Protein AF-A0A916YE86-F1 (afdb_monomer)

Solvent-accessible surface area (backbone atoms only — not comparable to full-atom values): 16658 Å² total; per-residue (Å²): 106,77,46,100,89,31,98,59,69,51,80,91,40,50,72,62,16,50,53,53,52,47,54,56,51,46,51,55,51,52,50,51,51,52,49,52,51,51,52,50,48,42,66,74,77,29,64,80,81,56,45,54,58,53,48,53,45,53,53,48,20,52,54,51,10,53,51,42,34,54,52,41,43,74,71,72,46,85,72,63,62,55,26,53,53,39,40,48,54,32,55,50,53,51,53,53,50,52,58,75,76,44,82,74,60,63,69,55,52,52,38,51,47,52,42,53,55,47,54,57,50,44,54,55,44,52,53,51,15,60,78,57,74,45,37,43,66,47,47,36,47,44,52,55,53,50,43,49,42,45,32,44,49,35,47,38,62,59,50,71,81,43,80,68,68,65,68,42,75,72,58,59,67,71,58,54,49,51,54,53,51,41,51,52,33,47,51,50,24,50,53,36,44,39,56,25,44,43,36,35,75,78,56,86,46,85,84,61,82,69,87,76,65,62,36,71,61,34,49,55,61,24,44,52,38,45,54,53,35,52,54,47,40,50,50,51,32,51,52,20,57,80,65,71,34,79,32,36,67,37,33,47,53,26,41,54,42,44,51,52,32,51,54,44,49,54,48,22,66,74,62,78,55,44,68,67,47,50,52,51,36,53,51,35,50,45,51,32,47,24,31,46,43,48,26,59,57,42,40,44,43,64,50,87,90,60,81,58,74,82,122

Mean predicted aligned error: 9.92 Å

pLDDT: mean 84.15, std 12.99, range [50.22, 98.81]

InterPro domains:
  IPR050450 COX15/CtaA Heme A synthase, prokaryotes [PTHR35457] (83-302)

Secondary structure (DSSP, 8-state):
---TT-SS--GGGHHHHHHHHHHHHHHHHHHHHHHHHHHHHHHHH--HHHHHHHHHHHHHHHHHHHHHHHHHHHTT--SSHHHHHHHHHHHHHHHHHHHHHS---HHHHHHHHHHHHHHHHHHHHHHHHHHTTS-HHHHHHHHHHHHHHHHHHHHHHHHHTSPPS-EEE-S-HHHHHHHHHHHHHHHHHHHHHHHHHHTSS-SS-TT-PPPSS-HHHHHHHHHHHHHHHHHHHHHHHHHHHHTT-TTHHHHHHHHHHHHHHHHHHHHHHHTT--HHHHHHHHHHHHHHHHHHHHHHHTTEEEPTTS-PPP-

Organism: NCBI:txid1804630

Foldseek 3Di:
DCDPVHLAQDVVCPPVRVVVNVVVVVVVVVVVVVVVVVVVCCVVVHDPVLVVLLVCLQVVLQVQLVVQQVVCVVVVDDDSVSSVVSNVVSVVVSLVVVVVPDPDPPLLNVLVVCLVVLVVVLVVLVVVCVVVVNQLVSLLVSLLSVLVNLLSVLVNVLVVPAFDDDKDFQDDPVLLVLLVVLVVLLSVLSNLVSVLLSQACPSPDNPDHDDDDDSLVSLVVSCVSLVVSLVSLVVSLVVCVVVVAQLNVLSVVLNVLSVVLVVLSVVCSVVRNDVVSSVVNSVSSSVNSSSSSSSSVSRIHHDPPDDGDDD

Structure (mmCIF, N/CA/C/O backbone):
data_AF-A0A916YE86-F1
#
_entry.id   AF-A0A916YE86-F1
#
loop_
_atom_site.group_PDB
_atom_site.id
_atom_site.type_symbol
_atom_site.label_atom_id
_atom_site.label_alt_id
_atom_site.label_comp_id
_atom_site.label_asym_id
_atom_site.label_entity_id
_atom_site.label_seq_id
_atom_site.pdbx_PDB_ins_code
_atom_site.Cartn_x
_atom_site.Cartn_y
_atom_site.Cartn_z
_atom_site.occupancy
_atom_site.B_iso_or_equiv
_atom_site.auth_seq_id
_atom_site.auth_comp_id
_atom_site.auth_asym_id
_atom_site.auth_atom_id
_atom_site.pdbx_PDB_model_num
ATOM 1 N N . MET A 1 1 ? 3.935 -3.060 -30.966 1.00 51.25 1 MET A N 1
ATOM 2 C CA . MET A 1 1 ? 3.402 -1.987 -31.816 1.00 51.25 1 MET A CA 1
ATOM 3 C C . MET A 1 1 ? 2.035 -2.404 -32.326 1.00 51.25 1 MET A C 1
ATOM 5 O O . MET A 1 1 ? 1.954 -3.270 -33.186 1.00 51.25 1 MET A O 1
ATOM 9 N N . CYS A 1 2 ? 0.960 -1.809 -31.806 1.00 51.38 2 CYS A N 1
ATOM 10 C CA . CYS A 1 2 ? -0.287 -1.770 -32.573 1.00 51.38 2 CYS A CA 1
ATOM 11 C C . CYS A 1 2 ? 0.022 -0.957 -33.836 1.00 51.38 2 CYS A C 1
ATOM 13 O O . CYS A 1 2 ? 0.134 0.268 -33.763 1.00 51.38 2 CYS A O 1
ATOM 15 N N . THR A 1 3 ? 0.296 -1.628 -34.949 1.00 57.44 3 THR A N 1
ATOM 16 C CA . THR A 1 3 ? 0.377 -0.955 -36.242 1.00 57.44 3 THR A CA 1
ATOM 17 C C . THR A 1 3 ? -1.046 -0.584 -36.663 1.00 57.44 3 THR A C 1
ATOM 19 O O . THR A 1 3 ? -2.004 -1.190 -36.173 1.00 57.44 3 THR A O 1
ATOM 22 N N . PRO A 1 4 ? -1.225 0.386 -37.571 1.00 58.69 4 PRO A N 1
ATOM 23 C CA . PRO A 1 4 ? -2.524 0.622 -38.201 1.00 58.69 4 PRO A CA 1
ATOM 24 C C . PRO A 1 4 ? -3.157 -0.666 -38.761 1.00 58.69 4 PRO A C 1
ATOM 26 O O . PRO A 1 4 ? -4.377 -0.768 -38.834 1.00 58.69 4 PRO A O 1
ATOM 29 N N . ASP A 1 5 ? -2.322 -1.660 -39.078 1.00 64.44 5 ASP A N 1
ATOM 30 C CA . ASP A 1 5 ? -2.698 -2.929 -39.698 1.00 64.44 5 ASP A CA 1
ATOM 31 C C . ASP A 1 5 ? -3.049 -4.049 -38.703 1.00 64.44 5 ASP A C 1
ATOM 33 O O . ASP A 1 5 ? -3.613 -5.064 -39.111 1.00 64.44 5 ASP A O 1
ATOM 37 N N . SER A 1 6 ? -2.732 -3.912 -37.407 1.00 61.31 6 SER A N 1
ATOM 38 C CA . SER A 1 6 ? -3.045 -4.942 -36.407 1.00 61.31 6 SER A CA 1
ATOM 39 C C . SER A 1 6 ? -3.430 -4.361 -35.049 1.00 61.31 6 SER A C 1
ATOM 41 O O . SER A 1 6 ? -2.627 -3.750 -34.340 1.00 61.31 6 SER A O 1
ATOM 43 N N . LEU A 1 7 ? -4.673 -4.646 -34.650 1.00 67.06 7 LEU A N 1
ATOM 44 C CA . LEU A 1 7 ? -5.239 -4.308 -33.339 1.00 67.06 7 LEU A CA 1
ATOM 45 C C . LEU A 1 7 ? -4.872 -5.321 -32.240 1.00 67.06 7 LEU A C 1
ATOM 47 O O . LEU A 1 7 ? -5.203 -5.103 -31.076 1.00 67.06 7 LEU A O 1
ATOM 51 N N . VAL A 1 8 ? -4.207 -6.422 -32.598 1.00 72.31 8 VAL A N 1
ATOM 52 C CA . VAL A 1 8 ? -3.767 -7.482 -31.679 1.00 72.31 8 VAL A CA 1
ATOM 53 C C . VAL A 1 8 ? -2.249 -7.675 -31.758 1.00 72.31 8 VAL A C 1
ATOM 55 O O . VAL A 1 8 ? -1.652 -7.427 -32.812 1.00 72.31 8 VAL A O 1
ATOM 58 N N . PRO A 1 9 ? -1.594 -8.098 -30.661 1.00 71.19 9 PRO A N 1
ATOM 59 C CA . PRO A 1 9 ? -0.160 -8.348 -30.671 1.00 71.19 9 PRO A CA 1
ATOM 60 C C . PRO A 1 9 ? 0.184 -9.478 -31.648 1.00 71.19 9 PRO A C 1
ATOM 62 O O . PRO A 1 9 ? -0.364 -10.575 -31.568 1.00 71.19 9 PRO A O 1
ATOM 65 N N . THR A 1 10 ? 1.095 -9.200 -32.577 1.00 74.06 10 THR A N 1
ATOM 66 C CA . THR A 1 10 ? 1.666 -10.189 -33.496 1.00 74.06 10 THR A CA 1
ATOM 67 C C . THR A 1 10 ? 2.827 -10.925 -32.827 1.00 74.06 10 THR A C 1
ATOM 69 O O . THR A 1 10 ? 3.459 -10.403 -31.906 1.00 74.06 10 THR A O 1
ATOM 72 N N . ALA A 1 11 ? 3.136 -12.139 -33.296 1.00 75.56 11 ALA A N 1
ATOM 73 C CA . ALA A 1 11 ? 4.229 -12.949 -32.748 1.00 75.56 11 ALA A CA 1
ATOM 74 C C . ALA A 1 11 ? 5.591 -12.222 -32.786 1.00 75.56 11 ALA A C 1
ATOM 76 O O . ALA A 1 11 ? 6.410 -12.400 -31.888 1.00 75.56 11 ALA A O 1
ATOM 77 N N . GLU A 1 12 ? 5.796 -11.348 -33.774 1.00 71.88 12 GLU A N 1
ATOM 78 C CA . GLU A 1 12 ? 7.015 -10.545 -33.952 1.00 71.88 12 GLU A CA 1
ATOM 79 C C . GLU A 1 12 ? 7.241 -9.510 -32.839 1.00 71.88 12 GLU A C 1
ATOM 81 O O . GLU A 1 12 ? 8.370 -9.096 -32.594 1.00 71.88 12 GLU A O 1
ATOM 86 N N . LEU A 1 13 ? 6.183 -9.100 -32.134 1.00 66.06 13 LEU A N 1
ATOM 87 C CA . LEU A 1 13 ? 6.258 -8.127 -31.038 1.00 66.06 13 LEU A CA 1
ATOM 88 C C . LEU A 1 13 ? 6.601 -8.764 -29.688 1.00 66.06 13 LEU A C 1
ATOM 90 O O . LEU A 1 13 ? 6.783 -8.045 -28.698 1.00 66.06 13 LEU A O 1
ATOM 94 N N . GLY A 1 14 ? 6.650 -10.098 -29.640 1.00 75.00 14 GLY A N 1
ATOM 95 C CA . GLY A 1 14 ? 6.988 -10.870 -28.453 1.00 75.00 14 GLY A CA 1
ATOM 96 C C . GLY A 1 14 ? 6.191 -10.464 -27.210 1.00 75.00 14 GLY A C 1
ATOM 97 O O . GLY A 1 14 ? 5.026 -10.061 -27.270 1.00 75.00 14 GLY A O 1
ATOM 98 N N . ILE A 1 15 ? 6.841 -10.555 -26.050 1.00 69.56 15 ILE A N 1
ATOM 99 C CA . ILE A 1 15 ? 6.212 -10.281 -24.752 1.00 69.56 15 ILE A CA 1
ATOM 100 C C . ILE A 1 15 ? 5.829 -8.799 -24.587 1.00 69.56 15 ILE A C 1
ATOM 102 O O . ILE A 1 15 ? 4.835 -8.482 -23.936 1.00 69.56 15 ILE A O 1
ATOM 106 N N . HIS A 1 16 ? 6.561 -7.893 -25.240 1.00 64.44 16 HIS A N 1
ATOM 107 C CA . HIS A 1 16 ? 6.325 -6.450 -25.186 1.00 64.44 16 HIS A CA 1
ATOM 108 C C . HIS A 1 16 ? 4.995 -6.066 -25.842 1.00 64.44 16 HIS A C 1
ATOM 110 O O . HIS A 1 16 ? 4.242 -5.263 -25.288 1.00 64.44 16 HIS A O 1
ATOM 116 N N . GLY A 1 17 ? 4.655 -6.691 -26.975 1.00 68.88 17 GLY A N 1
ATOM 117 C CA . GLY A 1 17 ? 3.357 -6.497 -27.623 1.00 68.88 17 GLY A CA 1
ATOM 118 C C . GLY A 1 17 ? 2.185 -6.902 -26.727 1.00 68.88 17 GLY A C 1
ATOM 119 O O . GLY A 1 17 ? 1.178 -6.196 -26.673 1.00 68.88 17 GLY A O 1
ATOM 120 N N . ILE A 1 18 ? 2.333 -8.002 -25.985 1.00 75.56 18 ILE A N 1
ATOM 121 C CA . ILE A 1 18 ? 1.312 -8.494 -25.051 1.00 75.56 18 ILE A CA 1
ATOM 122 C C . ILE A 1 18 ? 1.153 -7.537 -23.863 1.00 75.56 18 ILE A C 1
ATOM 124 O O . ILE A 1 18 ? 0.022 -7.225 -23.491 1.00 75.56 18 ILE A O 1
ATOM 128 N N . ILE A 1 19 ? 2.255 -7.037 -23.292 1.00 67.19 19 ILE A N 1
ATOM 129 C CA . ILE A 1 19 ? 2.223 -6.080 -22.172 1.00 67.19 19 ILE A CA 1
ATOM 130 C C . ILE A 1 19 ? 1.535 -4.777 -22.593 1.00 67.19 19 ILE A C 1
ATOM 132 O O . ILE A 1 19 ? 0.651 -4.286 -21.890 1.00 67.19 19 ILE A O 1
ATOM 136 N N . GLU A 1 20 ? 1.898 -4.225 -23.752 1.00 68.81 20 GLU A N 1
ATOM 137 C CA . GLU A 1 20 ? 1.309 -2.980 -24.249 1.00 68.81 20 GLU A CA 1
ATOM 138 C C . GLU A 1 20 ? -0.192 -3.141 -24.539 1.00 68.81 20 GLU A C 1
ATOM 140 O O . GLU A 1 20 ? -1.007 -2.322 -24.098 1.00 68.81 20 GLU A O 1
ATOM 145 N N . PHE A 1 21 ? -0.573 -4.220 -25.230 1.00 74.75 21 PHE A N 1
ATOM 146 C CA . PHE A 1 21 ? -1.975 -4.549 -25.487 1.00 74.75 21 PHE A CA 1
ATOM 147 C C . PHE A 1 21 ? -2.755 -4.743 -24.181 1.00 74.75 21 PHE A C 1
ATOM 149 O O . PHE A 1 21 ? -3.859 -4.213 -24.028 1.00 74.75 21 PHE A O 1
ATOM 156 N N . GLY A 1 22 ? -2.157 -5.442 -23.214 1.00 74.62 22 GLY A N 1
ATOM 157 C CA . GLY A 1 22 ? -2.695 -5.622 -21.870 1.00 74.62 22 GLY A CA 1
ATOM 158 C C . GLY A 1 22 ? -2.947 -4.289 -21.170 1.00 74.62 22 GLY A C 1
ATOM 159 O O . GLY A 1 22 ? -4.059 -4.054 -20.707 1.00 74.62 22 GLY A O 1
ATOM 160 N N . ASN A 1 23 ? -1.976 -3.373 -21.165 1.00 72.12 23 ASN A N 1
ATOM 161 C CA . ASN A 1 23 ? -2.109 -2.051 -20.541 1.00 72.12 23 ASN A CA 1
ATOM 162 C C . ASN A 1 23 ? -3.212 -1.198 -21.188 1.00 72.12 23 ASN A C 1
ATOM 164 O O . ASN A 1 23 ? -4.009 -0.567 -20.483 1.00 72.12 23 ASN A O 1
ATOM 168 N N . ARG A 1 24 ? -3.311 -1.203 -22.524 1.00 70.56 24 ARG A N 1
ATOM 169 C CA . ARG A 1 24 ? -4.383 -0.492 -23.242 1.00 70.56 24 ARG A CA 1
ATOM 170 C C . ARG A 1 24 ? -5.756 -1.091 -22.931 1.00 70.56 24 ARG A C 1
ATOM 172 O O . ARG A 1 24 ? -6.686 -0.357 -22.604 1.00 70.56 24 ARG A O 1
ATOM 179 N N . THR A 1 25 ? -5.866 -2.418 -22.950 1.00 77.31 25 THR A N 1
ATOM 180 C CA . THR A 1 25 ? -7.115 -3.135 -22.645 1.00 77.31 25 THR A CA 1
ATOM 181 C C . THR A 1 25 ? -7.542 -2.913 -21.194 1.00 77.31 25 THR A C 1
ATOM 183 O O . THR A 1 25 ? -8.700 -2.593 -20.920 1.00 77.31 25 THR A O 1
ATOM 186 N N . MET A 1 26 ? -6.595 -2.997 -20.257 1.00 72.12 26 MET A N 1
ATOM 187 C CA . MET A 1 26 ? -6.836 -2.777 -18.833 1.00 72.12 26 MET A CA 1
ATOM 188 C C . MET A 1 26 ? -7.250 -1.343 -18.532 1.00 72.12 26 MET A C 1
ATOM 190 O O . MET A 1 26 ? -8.070 -1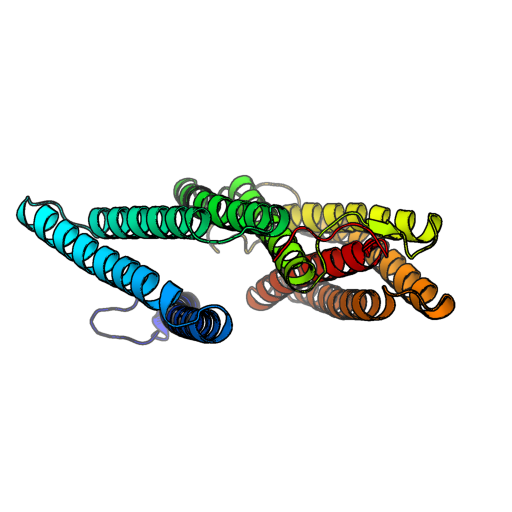.146 -17.644 1.00 72.12 26 MET A O 1
ATOM 194 N N . THR A 1 27 ? -6.779 -0.349 -19.290 1.00 71.56 27 THR A N 1
ATOM 195 C CA . THR A 1 27 ? -7.260 1.034 -19.147 1.00 71.56 27 THR A CA 1
ATOM 196 C C . THR A 1 27 ? -8.772 1.113 -19.400 1.00 71.56 27 THR A C 1
ATOM 198 O O . THR A 1 27 ? -9.496 1.728 -18.617 1.00 71.56 27 THR A O 1
ATOM 201 N N . GLY A 1 28 ? -9.273 0.421 -20.431 1.00 71.12 28 GLY A N 1
ATOM 202 C CA . GLY A 1 28 ? -10.709 0.318 -20.711 1.00 71.12 28 GLY A CA 1
ATOM 203 C C . GLY A 1 28 ? -11.474 -0.431 -19.617 1.00 71.12 28 GLY A C 1
ATOM 204 O O . GLY A 1 28 ? -12.467 0.079 -19.101 1.00 71.12 28 GLY A O 1
ATOM 205 N N . VAL A 1 29 ? -10.988 -1.608 -19.207 1.00 73.25 29 VAL A N 1
ATOM 206 C CA . VAL A 1 29 ? -11.623 -2.426 -18.154 1.00 73.25 29 VAL A CA 1
ATOM 207 C C . VAL A 1 29 ? -11.677 -1.679 -16.819 1.00 73.25 29 VAL A C 1
ATOM 209 O O . VAL A 1 29 ? -12.736 -1.598 -16.198 1.00 73.25 29 VAL A O 1
ATOM 212 N N . VAL A 1 30 ? -10.561 -1.086 -16.387 1.00 71.19 30 VAL A N 1
ATOM 213 C CA . VAL A 1 30 ? -10.481 -0.290 -15.154 1.00 71.19 30 VAL A CA 1
ATOM 214 C C . VAL A 1 30 ? -11.369 0.947 -15.258 1.00 71.19 30 VAL A C 1
ATOM 216 O O . VAL A 1 30 ? -12.047 1.270 -14.287 1.00 71.19 30 VAL A O 1
ATOM 219 N N . GLY A 1 31 ? -11.440 1.593 -16.425 1.00 71.31 31 GLY A N 1
ATOM 220 C CA . GLY A 1 31 ? -12.369 2.696 -16.679 1.00 71.31 31 GLY A CA 1
ATOM 221 C C . GLY A 1 31 ? -13.835 2.292 -16.488 1.00 71.31 31 GLY A C 1
ATOM 222 O O . GLY A 1 31 ? -14.583 3.000 -15.812 1.00 71.31 31 GLY A O 1
ATOM 223 N N . ILE A 1 32 ? -14.236 1.124 -17.003 1.00 74.31 32 ILE A N 1
ATOM 224 C CA . ILE A 1 32 ? -15.591 0.580 -16.816 1.00 74.31 32 ILE A CA 1
ATOM 225 C C . ILE A 1 32 ? -15.850 0.270 -15.339 1.00 74.31 32 ILE A C 1
ATOM 227 O O . ILE A 1 32 ? -16.876 0.682 -14.801 1.00 74.31 32 ILE A O 1
ATOM 231 N N . VAL A 1 33 ? -14.927 -0.415 -14.658 1.00 73.56 33 VAL A N 1
ATOM 232 C CA . VAL A 1 33 ? -15.074 -0.734 -13.228 1.00 73.56 33 VAL A CA 1
ATOM 233 C C . VAL A 1 33 ? -15.164 0.543 -12.391 1.00 73.56 33 VAL A C 1
ATOM 235 O O . VAL A 1 33 ? -16.028 0.639 -11.522 1.00 73.56 33 VAL A O 1
ATOM 238 N N . ALA A 1 34 ? -14.331 1.546 -12.674 1.00 67.94 34 ALA A N 1
ATOM 239 C CA . ALA A 1 34 ? -14.374 2.841 -12.002 1.00 67.94 34 ALA A CA 1
ATOM 240 C C . ALA A 1 34 ? -15.724 3.543 -12.212 1.00 67.94 34 ALA A C 1
ATOM 242 O O . ALA A 1 34 ? -16.292 4.065 -11.252 1.00 67.94 34 ALA A O 1
ATOM 243 N N . LEU A 1 35 ? -16.274 3.500 -13.431 1.00 70.94 35 LEU A N 1
ATOM 244 C CA . LEU A 1 35 ? -17.605 4.030 -13.727 1.00 70.94 35 LEU A CA 1
ATOM 245 C C . LEU A 1 35 ? -18.699 3.275 -12.961 1.00 70.94 35 LEU A C 1
ATOM 247 O O . LEU A 1 35 ? -19.559 3.906 -12.351 1.00 70.94 35 LEU A O 1
ATOM 251 N N . VAL A 1 36 ? -18.658 1.941 -12.938 1.00 74.94 36 VAL A N 1
ATOM 252 C CA . VAL A 1 36 ? -19.622 1.121 -12.185 1.00 74.94 36 VAL A CA 1
ATOM 253 C C . VAL A 1 36 ? -19.558 1.444 -10.694 1.00 74.94 36 VAL A C 1
ATOM 255 O O . VAL A 1 36 ? -20.595 1.683 -10.078 1.00 74.94 36 VAL A O 1
ATOM 258 N N . VAL A 1 37 ? -18.358 1.512 -10.112 1.00 70.62 37 VAL A N 1
ATOM 259 C CA . VAL A 1 37 ? -18.169 1.885 -8.702 1.00 70.62 37 VAL A CA 1
ATOM 260 C C . VAL A 1 37 ? -18.705 3.289 -8.438 1.00 70.62 37 VAL A C 1
ATOM 262 O O . VAL A 1 37 ? -19.421 3.477 -7.458 1.00 70.62 37 VAL A O 1
ATOM 265 N N . LEU A 1 38 ? -18.428 4.259 -9.314 1.00 67.56 38 LEU A N 1
ATOM 266 C CA . LEU A 1 38 ? -18.972 5.612 -9.202 1.00 67.56 38 LEU A CA 1
ATOM 267 C C . LEU A 1 38 ? -20.507 5.596 -9.192 1.00 67.56 38 LEU A C 1
ATOM 269 O O . LEU A 1 38 ? -21.114 6.198 -8.310 1.00 67.56 38 LEU A O 1
ATOM 273 N N . LEU A 1 39 ? -21.137 4.879 -10.125 1.00 70.12 39 LEU A N 1
ATOM 274 C CA . LEU A 1 39 ? -22.596 4.769 -10.204 1.00 70.12 39 LEU A CA 1
ATOM 275 C C . LEU A 1 39 ? -23.190 4.091 -8.962 1.00 70.12 39 LEU A C 1
ATOM 277 O O . LEU A 1 39 ? -24.191 4.570 -8.428 1.00 70.12 39 LEU A O 1
ATOM 281 N N . LEU A 1 40 ? -22.560 3.025 -8.461 1.00 73.56 40 LEU A N 1
ATOM 282 C CA . LEU A 1 40 ? -22.981 2.334 -7.239 1.00 73.56 40 LEU A CA 1
ATOM 283 C C . LEU A 1 40 ? -22.823 3.214 -5.996 1.00 73.56 40 LEU A C 1
ATOM 285 O O . LEU A 1 40 ? -23.711 3.230 -5.148 1.00 73.56 40 LEU A O 1
ATOM 289 N N . VAL A 1 41 ? -21.733 3.977 -5.892 1.00 66.00 41 VAL A N 1
ATOM 290 C CA . VAL A 1 41 ? -21.520 4.936 -4.799 1.00 66.00 41 VAL A CA 1
ATOM 291 C C . VAL A 1 41 ? -22.556 6.050 -4.865 1.00 66.00 41 VAL A C 1
ATOM 293 O O . VAL A 1 41 ? -23.146 6.382 -3.843 1.00 66.00 41 VAL A O 1
ATOM 296 N N . LEU A 1 42 ? -22.829 6.599 -6.049 1.00 65.31 42 LEU A N 1
ATOM 297 C CA . LEU A 1 42 ? -23.863 7.617 -6.226 1.00 65.31 42 LEU A CA 1
ATOM 298 C C . LEU A 1 42 ? -25.254 7.074 -5.870 1.00 65.31 42 LEU A C 1
ATOM 300 O O . LEU A 1 42 ? -26.017 7.774 -5.211 1.00 65.31 42 LEU A O 1
ATOM 304 N N . HIS A 1 43 ? -25.554 5.823 -6.228 1.00 68.12 43 HIS A N 1
ATOM 305 C CA . HIS A 1 43 ? -26.799 5.147 -5.858 1.00 68.12 43 HIS A CA 1
ATOM 306 C C . HIS A 1 43 ? -26.911 4.893 -4.345 1.00 68.12 43 HIS A C 1
ATOM 308 O O . HIS A 1 43 ? -27.968 5.114 -3.758 1.00 68.12 43 HIS A O 1
ATOM 314 N N . ALA A 1 44 ? -25.827 4.445 -3.706 1.00 66.25 44 ALA A N 1
ATOM 315 C CA . ALA A 1 44 ? -25.819 4.054 -2.298 1.00 66.25 44 ALA A CA 1
ATOM 316 C C . ALA A 1 44 ? -25.676 5.240 -1.325 1.00 66.25 44 ALA A C 1
ATOM 318 O O . ALA A 1 44 ? -26.238 5.208 -0.232 1.00 66.25 44 ALA A O 1
ATOM 319 N N . ALA A 1 45 ? -24.910 6.271 -1.693 1.00 61.72 45 ALA A N 1
ATOM 320 C CA . ALA A 1 45 ? -24.554 7.393 -0.819 1.00 61.72 45 ALA A CA 1
ATOM 321 C C . ALA A 1 45 ? -25.359 8.673 -1.096 1.00 61.72 45 ALA A C 1
ATOM 323 O O . ALA A 1 45 ? -25.385 9.573 -0.255 1.00 61.72 45 ALA A O 1
ATOM 324 N N . GLY A 1 46 ? -26.008 8.784 -2.259 1.00 53.97 46 GLY A N 1
ATOM 325 C CA . GLY A 1 46 ? -26.681 10.000 -2.693 1.00 53.97 46 GLY A CA 1
ATOM 326 C C . GLY A 1 46 ? -28.147 9.784 -3.033 1.00 53.97 46 GLY A C 1
ATOM 327 O O . GLY A 1 46 ? -28.486 9.274 -4.095 1.00 53.97 46 GLY A O 1
ATOM 328 N N . GLY A 1 47 ? -29.056 10.298 -2.201 1.00 60.94 47 GLY A N 1
ATOM 329 C CA . GLY A 1 47 ? -30.375 10.666 -2.724 1.00 60.94 47 GLY A CA 1
ATOM 330 C C . GLY A 1 47 ? -30.218 11.628 -3.919 1.00 60.94 47 GLY A C 1
ATOM 331 O O . GLY A 1 47 ? -29.179 12.273 -4.059 1.00 60.94 47 GLY A O 1
ATOM 332 N N . ARG A 1 48 ? -31.255 11.787 -4.760 1.00 58.03 48 ARG A N 1
ATOM 333 C CA . ARG A 1 48 ? -31.252 12.604 -6.008 1.00 58.03 48 ARG A CA 1
ATOM 334 C C . ARG A 1 48 ? -30.543 13.979 -5.928 1.00 58.03 48 ARG A C 1
ATOM 336 O O . ARG A 1 48 ? -30.130 14.499 -6.958 1.00 58.03 48 ARG A O 1
ATOM 343 N N . ARG A 1 49 ? -30.390 14.562 -4.733 1.00 59.84 49 ARG A N 1
ATOM 344 C CA . ARG A 1 49 ? -29.762 15.868 -4.463 1.00 59.84 49 ARG A CA 1
ATOM 345 C C . ARG A 1 49 ? -28.244 15.933 -4.692 1.00 59.84 49 ARG A C 1
ATOM 347 O O . ARG A 1 49 ? -27.775 17.002 -5.058 1.00 59.84 49 ARG A O 1
ATOM 354 N N . SER A 1 50 ? -27.483 14.852 -4.507 1.00 63.69 50 SER A N 1
ATOM 355 C CA . SER A 1 50 ? -26.024 14.842 -4.759 1.00 63.69 50 SER A CA 1
ATOM 356 C C . SER A 1 50 ? -25.648 14.296 -6.141 1.00 63.69 50 SER A C 1
ATOM 358 O O . SER A 1 50 ? -24.562 14.582 -6.639 1.00 63.69 50 SER A O 1
ATOM 360 N N . LEU A 1 51 ? -26.569 13.584 -6.797 1.00 66.56 51 LEU A N 1
ATOM 361 C CA . LEU A 1 51 ? -26.383 13.037 -8.142 1.00 66.56 51 LEU A CA 1
ATOM 362 C C . LEU A 1 51 ? -26.358 14.130 -9.222 1.00 66.56 51 LEU A C 1
ATOM 364 O O . LEU A 1 51 ? -25.488 14.120 -10.087 1.00 66.56 51 LEU A O 1
ATOM 368 N N . VAL A 1 52 ? -27.303 15.076 -9.172 1.00 71.69 52 VAL A N 1
ATOM 369 C CA . VAL A 1 52 ? -27.431 16.125 -10.199 1.00 71.69 52 VAL A CA 1
ATOM 370 C C . VAL A 1 52 ? -26.189 17.028 -10.253 1.00 71.69 52 VAL A C 1
ATOM 372 O O . VAL A 1 52 ? -25.647 17.178 -11.345 1.00 71.69 52 VAL A O 1
ATOM 375 N N . PRO A 1 53 ? -25.658 17.560 -9.131 1.00 71.25 53 PRO A N 1
ATOM 376 C CA . PRO A 1 53 ? -24.419 18.333 -9.155 1.00 71.25 53 PRO A CA 1
ATOM 377 C C . PRO A 1 53 ? -23.231 17.526 -9.683 1.00 71.25 53 PRO A C 1
ATOM 379 O O . PRO A 1 53 ? -22.477 18.044 -10.494 1.00 71.25 53 PRO A O 1
ATOM 382 N N . ALA A 1 54 ? -23.086 16.255 -9.288 1.00 70.00 54 ALA A N 1
ATOM 383 C CA . ALA A 1 54 ? -21.995 15.399 -9.755 1.00 70.00 54 ALA A CA 1
ATOM 384 C C . ALA A 1 54 ? -22.063 15.124 -11.269 1.00 70.00 54 ALA A C 1
ATOM 386 O O . ALA A 1 54 ? -21.039 15.160 -11.947 1.00 70.00 54 ALA A O 1
ATOM 387 N N . LEU A 1 55 ? -23.263 14.897 -11.813 1.00 74.19 55 LEU A N 1
ATOM 388 C CA . LEU A 1 55 ? -23.471 14.712 -13.252 1.00 74.19 55 LEU A CA 1
ATOM 389 C C . LEU A 1 55 ? -23.227 16.000 -14.037 1.00 74.19 55 LEU A C 1
ATOM 391 O O . LEU A 1 55 ? -22.526 15.965 -15.043 1.00 74.19 55 LEU A O 1
ATOM 395 N N . VAL A 1 56 ? -23.755 17.135 -13.568 1.00 77.62 56 VAL A N 1
ATOM 396 C CA . VAL A 1 56 ? -23.490 18.452 -14.172 1.00 77.62 56 VAL A CA 1
ATOM 397 C C . VAL A 1 56 ? -21.991 18.732 -14.175 1.00 77.62 56 VAL A C 1
ATOM 399 O O . VAL A 1 56 ? -21.449 19.194 -15.175 1.00 77.62 56 VAL A O 1
ATOM 402 N N . PHE A 1 57 ? -21.315 18.387 -13.083 1.00 78.06 57 PHE A N 1
ATOM 403 C CA . PHE A 1 57 ? -19.880 18.535 -12.941 1.00 78.06 57 PHE A CA 1
ATOM 404 C C . PHE A 1 57 ? -19.099 17.672 -13.947 1.00 78.06 57 PHE A C 1
ATOM 406 O O . PHE A 1 57 ? -18.242 18.177 -14.671 1.00 78.06 57 PHE A O 1
ATOM 413 N N . ALA A 1 58 ? -19.417 16.378 -14.029 1.00 74.50 58 ALA A N 1
ATOM 414 C CA . ALA A 1 58 ? -18.746 15.441 -14.926 1.00 74.50 58 ALA A CA 1
ATOM 415 C C . ALA A 1 58 ? -18.992 15.777 -16.405 1.00 74.50 58 ALA A C 1
ATOM 417 O O . ALA A 1 58 ? -18.044 15.885 -17.182 1.00 74.50 58 ALA A O 1
ATOM 418 N N . VAL A 1 59 ? -20.253 15.992 -16.790 1.00 82.38 59 VAL A N 1
ATOM 419 C CA . VAL A 1 59 ? -20.629 16.332 -18.171 1.00 82.38 59 VAL A CA 1
ATOM 420 C C . VAL A 1 59 ? -20.067 17.698 -18.555 1.00 82.38 59 VAL A C 1
ATOM 422 O O . VAL A 1 59 ? -19.472 17.831 -19.622 1.00 82.38 59 VAL A O 1
ATOM 425 N N . GLY A 1 60 ? -20.182 18.694 -17.674 1.00 84.38 60 GLY A N 1
ATOM 426 C CA . GLY A 1 60 ? -19.614 20.024 -17.889 1.00 84.38 60 GLY A CA 1
ATOM 427 C C . GLY A 1 60 ? -18.095 19.989 -18.056 1.00 84.38 60 GLY A C 1
ATOM 428 O O . GLY A 1 60 ? -17.571 20.630 -18.965 1.00 84.38 60 GLY A O 1
ATOM 429 N N . GLY A 1 61 ? -17.392 19.189 -17.248 1.00 83.75 61 GLY A N 1
ATOM 430 C CA . GLY A 1 61 ? -15.949 18.979 -17.376 1.00 83.75 61 GLY A CA 1
ATOM 431 C C . GLY A 1 61 ? -15.553 18.370 -18.723 1.00 83.75 61 GLY A C 1
ATOM 432 O O . GLY A 1 61 ? -14.631 18.866 -19.366 1.00 83.75 61 GLY A O 1
ATOM 433 N N . VAL A 1 62 ? -16.278 17.346 -19.190 1.00 82.44 62 VAL A N 1
ATOM 434 C CA . VAL A 1 62 ? -16.033 16.711 -20.499 1.00 82.44 62 VAL A CA 1
ATOM 435 C C . VAL A 1 62 ? -16.307 17.678 -21.650 1.00 82.44 62 VAL A C 1
ATOM 437 O O . VAL A 1 62 ? -15.469 17.819 -22.539 1.00 82.44 62 VAL A O 1
ATOM 440 N N . VAL A 1 63 ? -17.442 18.381 -21.625 1.00 87.38 63 VAL A N 1
ATOM 441 C CA . VAL A 1 63 ? -17.794 19.376 -22.652 1.00 87.38 63 VAL A CA 1
ATOM 442 C C . VAL A 1 63 ? -16.754 20.495 -22.695 1.00 87.38 63 VAL A C 1
ATOM 444 O O . VAL A 1 63 ? -16.276 20.847 -23.774 1.00 87.38 63 VAL A O 1
ATOM 447 N N . GLY A 1 64 ? -16.346 21.010 -21.532 1.00 86.94 64 GLY A N 1
ATOM 448 C CA . GLY A 1 64 ? -15.296 22.021 -21.428 1.00 86.94 64 GLY A CA 1
ATOM 449 C C . GLY A 1 64 ? -13.956 21.528 -21.973 1.00 86.94 64 GLY A C 1
ATOM 450 O O . GLY A 1 64 ? -13.278 22.260 -22.692 1.00 86.94 64 GLY A O 1
ATOM 451 N N . ALA A 1 65 ? -13.591 20.278 -21.692 1.00 85.00 65 ALA A N 1
ATOM 452 C CA . ALA A 1 65 ? -12.347 19.692 -22.173 1.00 85.00 65 ALA A CA 1
ATOM 453 C C . ALA A 1 65 ? -12.335 19.505 -23.695 1.00 85.00 65 ALA A C 1
ATOM 455 O O . ALA A 1 65 ? -11.340 19.840 -24.340 1.00 85.00 65 ALA A O 1
ATOM 456 N N . ILE A 1 66 ? -13.442 19.031 -24.277 1.00 86.19 66 ILE A N 1
ATOM 457 C CA . ILE A 1 66 ? -13.608 18.924 -25.735 1.00 86.19 66 ILE A CA 1
ATOM 458 C C . ILE A 1 66 ? -13.528 20.315 -26.374 1.00 86.19 66 ILE A C 1
ATOM 460 O O . ILE A 1 66 ? -12.799 20.497 -27.346 1.00 86.19 66 ILE A O 1
ATOM 464 N N . GLY A 1 67 ? -14.215 21.310 -25.805 1.00 88.38 67 GLY A N 1
ATOM 465 C CA . GLY A 1 67 ? -14.154 22.692 -26.283 1.00 88.38 67 GLY A CA 1
ATOM 466 C C . GLY A 1 67 ? -12.733 23.262 -26.260 1.00 88.38 67 GLY A C 1
ATOM 467 O O . GLY A 1 67 ? -12.288 23.844 -27.248 1.00 88.38 67 GLY A O 1
ATOM 468 N N . ALA A 1 68 ? -11.988 23.035 -25.173 1.00 85.12 68 ALA A N 1
ATOM 469 C CA . ALA A 1 68 ? -10.591 23.451 -25.064 1.00 85.12 68 ALA A CA 1
ATOM 470 C C . ALA A 1 68 ? -9.690 22.739 -26.082 1.00 85.12 68 ALA A C 1
ATOM 472 O O . ALA A 1 68 ? -8.865 23.386 -26.721 1.00 85.12 68 ALA A O 1
ATOM 473 N N . TYR A 1 69 ? -9.869 21.431 -26.280 1.00 85.75 69 TYR A N 1
ATOM 474 C CA . TYR A 1 69 ? -9.132 20.675 -27.292 1.00 85.75 69 TYR A CA 1
ATOM 475 C C . TYR A 1 69 ? -9.371 21.222 -28.703 1.00 85.75 69 TYR A C 1
ATOM 477 O O . TYR A 1 69 ? -8.413 21.519 -29.417 1.00 85.75 69 TYR A O 1
ATOM 485 N N . LEU A 1 70 ? -10.637 21.413 -29.087 1.00 88.81 70 LEU A N 1
ATOM 486 C CA . LEU A 1 70 ? -11.003 21.952 -30.398 1.00 88.81 70 LEU A CA 1
ATOM 487 C C . LEU A 1 70 ? -10.476 23.380 -30.592 1.00 88.81 70 LEU A C 1
ATOM 489 O O . LEU A 1 70 ? -9.931 23.685 -31.649 1.00 88.81 70 LEU A O 1
ATOM 493 N N . GLY A 1 71 ? -10.577 24.235 -29.568 1.00 89.19 71 GLY A N 1
ATOM 494 C CA . GLY A 1 71 ? -10.080 25.612 -29.614 1.00 89.19 71 GLY A CA 1
ATOM 495 C C . GLY A 1 71 ? -8.562 25.698 -29.785 1.00 89.19 71 GLY A C 1
ATOM 496 O O . GLY A 1 71 ? -8.085 26.419 -30.657 1.00 89.19 71 GLY A O 1
ATOM 497 N N . PHE A 1 72 ? -7.796 24.921 -29.014 1.00 88.56 72 PHE A N 1
ATOM 498 C CA . PHE A 1 72 ? -6.336 24.868 -29.158 1.00 88.56 72 PHE A CA 1
ATOM 499 C C . PHE A 1 72 ? -5.913 24.282 -30.507 1.00 88.56 72 PHE A C 1
ATOM 501 O O . PHE A 1 72 ? -4.994 24.803 -31.138 1.00 88.56 72 PHE A O 1
ATOM 508 N N . THR A 1 73 ? -6.623 23.255 -30.982 1.00 87.19 73 THR A N 1
ATOM 509 C CA . THR A 1 73 ? -6.381 22.670 -32.308 1.00 87.19 73 THR A CA 1
ATOM 510 C C . THR A 1 73 ? -6.624 23.698 -33.412 1.00 87.19 73 THR A C 1
ATOM 512 O O . THR A 1 73 ? -5.807 23.829 -34.321 1.00 87.19 73 THR A O 1
ATOM 515 N N . ALA A 1 74 ? -7.691 24.496 -33.306 1.00 89.81 74 ALA A N 1
ATOM 516 C CA . ALA A 1 74 ? -7.978 25.583 -34.242 1.00 89.81 74 ALA A CA 1
ATOM 517 C C . ALA A 1 74 ? -6.912 26.698 -34.225 1.00 89.81 74 ALA A C 1
ATOM 519 O O . ALA A 1 74 ? -6.721 27.377 -35.229 1.00 89.81 74 ALA A O 1
ATOM 520 N N . MET A 1 75 ? -6.187 26.863 -33.114 1.00 90.69 75 MET A N 1
ATOM 521 C CA . MET A 1 75 ? -5.054 27.790 -32.979 1.00 90.69 75 MET A CA 1
ATOM 522 C C . MET A 1 75 ? -3.713 27.190 -33.446 1.00 90.69 75 MET A C 1
ATOM 524 O O . MET A 1 75 ? -2.670 27.816 -33.273 1.00 90.69 75 MET A O 1
ATOM 528 N N . GLY A 1 76 ? -3.723 25.986 -34.027 1.00 87.12 76 GLY A N 1
ATOM 529 C CA . GLY A 1 76 ? -2.529 25.315 -34.548 1.00 87.12 76 GLY A CA 1
ATOM 530 C C . GLY A 1 76 ? -1.733 24.521 -33.508 1.00 87.12 76 GLY A C 1
ATOM 531 O O . GLY A 1 76 ? -0.652 24.026 -33.821 1.00 87.12 76 GLY A O 1
ATOM 532 N N . PHE A 1 77 ? -2.245 24.362 -32.284 1.00 83.12 77 PHE A N 1
ATOM 533 C CA . PHE A 1 77 ? -1.610 23.523 -31.269 1.00 83.12 77 PHE A CA 1
ATOM 534 C C . PHE A 1 77 ? -2.093 22.075 -31.385 1.00 83.12 77 PHE A C 1
ATOM 536 O O . PHE A 1 77 ? -3.287 21.797 -31.307 1.00 83.12 77 PHE A O 1
ATOM 543 N N . SER A 1 78 ? -1.164 21.128 -31.516 1.00 75.50 78 SER A N 1
ATOM 544 C CA . SER A 1 78 ? -1.467 19.694 -31.538 1.00 75.50 78 SER A CA 1
ATOM 545 C C . SER A 1 78 ? -1.255 19.046 -30.168 1.00 75.50 78 SER A C 1
ATOM 547 O O . SER A 1 78 ? -0.239 19.286 -29.518 1.00 75.50 78 SER A O 1
ATOM 549 N N . GLY A 1 79 ? -2.162 18.154 -29.764 1.00 74.19 79 GLY A N 1
ATOM 550 C CA . GLY A 1 79 ? -1.995 17.294 -28.588 1.00 74.19 79 GLY A CA 1
ATOM 551 C C . GLY A 1 79 ? -3.152 17.367 -27.593 1.00 74.19 79 GLY A C 1
ATOM 552 O O . GLY A 1 79 ? -3.949 18.299 -27.588 1.00 74.19 79 GLY A O 1
ATOM 553 N N . ALA A 1 80 ? -3.247 16.360 -26.723 1.00 76.88 80 ALA A N 1
ATOM 554 C CA . ALA A 1 80 ? -4.338 16.227 -25.753 1.00 76.88 80 ALA A CA 1
ATOM 555 C C . ALA A 1 80 ? -4.100 16.993 -24.436 1.00 76.88 80 ALA A C 1
ATOM 557 O O . ALA A 1 80 ? -4.907 16.900 -23.516 1.00 76.88 80 ALA A O 1
ATOM 558 N N . VAL A 1 81 ? -3.005 17.752 -24.317 1.00 76.06 81 VAL A N 1
ATOM 559 C CA . VAL A 1 81 ? -2.653 18.459 -23.073 1.00 76.06 81 VAL A CA 1
ATOM 560 C C . VAL A 1 81 ? -3.771 19.405 -22.601 1.00 76.06 81 VAL A C 1
ATOM 562 O O . VAL A 1 81 ? -4.144 19.301 -21.432 1.00 76.06 81 VAL A O 1
ATOM 565 N N . PRO A 1 82 ? -4.382 20.254 -23.457 1.00 75.94 82 PRO A N 1
ATOM 566 C CA . PRO A 1 82 ? -5.474 21.135 -23.029 1.00 75.94 82 PRO A CA 1
ATOM 567 C C . PRO A 1 82 ? -6.691 20.362 -22.502 1.00 75.94 82 PRO A C 1
ATOM 569 O O . PRO A 1 82 ? -7.267 20.737 -21.483 1.00 75.94 82 PRO A O 1
ATOM 572 N N . LEU A 1 83 ? -7.034 19.241 -23.150 1.00 76.69 83 LEU A N 1
ATOM 573 C CA . LEU A 1 83 ? -8.106 18.338 -22.722 1.00 76.69 83 LEU A CA 1
ATOM 574 C C . LEU A 1 83 ? -7.829 17.797 -21.311 1.00 76.69 83 LEU A C 1
ATOM 576 O O . LEU A 1 83 ? -8.670 17.917 -20.420 1.00 76.69 83 LEU A O 1
ATOM 580 N N . SER A 1 84 ? -6.631 17.250 -21.093 1.00 72.56 84 SER A N 1
ATOM 581 C CA . SER A 1 84 ? -6.218 16.673 -19.810 1.00 72.56 84 SER A CA 1
ATOM 582 C C . SER A 1 84 ? -6.191 17.705 -18.681 1.00 72.56 84 SER A C 1
ATOM 584 O O . SER A 1 84 ? -6.636 17.408 -17.573 1.00 72.56 84 SER A O 1
ATOM 586 N N . VAL A 1 85 ? -5.716 18.927 -18.952 1.00 76.81 85 VAL A N 1
ATOM 587 C CA . VAL A 1 85 ? -5.687 20.018 -17.963 1.00 76.81 85 VAL A CA 1
ATOM 588 C C . VAL A 1 85 ? -7.103 20.411 -17.546 1.00 76.81 85 VAL A C 1
ATOM 590 O O . VAL A 1 85 ? -7.374 20.529 -16.352 1.00 76.81 85 VAL A O 1
ATOM 593 N N . VAL A 1 86 ? -8.028 20.566 -18.497 1.00 79.06 86 VAL A N 1
ATOM 594 C CA . VAL A 1 86 ? -9.416 20.937 -18.180 1.00 79.06 86 VAL A CA 1
ATOM 595 C C . VAL A 1 86 ? -10.136 19.828 -17.415 1.00 79.06 86 VAL A C 1
ATOM 597 O O . VAL A 1 86 ? -10.811 20.121 -16.428 1.00 79.06 86 VAL A O 1
ATOM 600 N N . LEU A 1 87 ? -9.949 18.560 -17.795 1.00 77.81 87 LEU A N 1
ATOM 601 C CA . LEU A 1 87 ? -10.507 17.426 -17.048 1.00 77.81 87 LEU A CA 1
ATOM 602 C C . LEU A 1 87 ? -9.957 17.353 -15.617 1.00 77.81 87 LEU A C 1
ATOM 604 O O . LEU A 1 87 ? -10.717 17.077 -14.687 1.00 77.81 87 LEU A O 1
ATOM 608 N N . LEU A 1 88 ? -8.665 17.633 -15.421 1.00 76.44 88 LEU A N 1
ATOM 609 C CA . LEU A 1 88 ? -8.044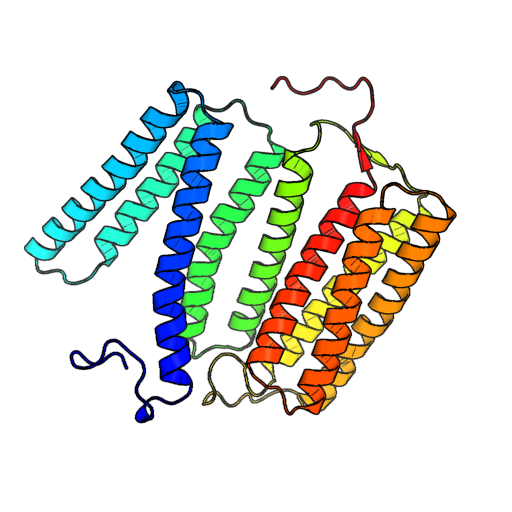 17.671 -14.098 1.00 76.44 88 LEU A CA 1
ATOM 610 C C . LEU A 1 88 ? -8.610 18.809 -13.239 1.00 76.44 88 LEU A C 1
ATOM 612 O O . LEU A 1 88 ? -9.018 18.575 -12.102 1.00 76.44 88 LEU A O 1
ATOM 616 N N . LEU A 1 89 ? -8.664 20.030 -13.781 1.00 80.50 89 LEU A N 1
ATOM 617 C CA . LEU A 1 89 ? -9.231 21.190 -13.085 1.00 80.50 89 LEU A CA 1
ATOM 618 C C . LEU A 1 89 ? -10.695 20.963 -12.728 1.00 80.50 89 LEU A C 1
ATOM 620 O O . LEU A 1 89 ? -11.120 21.315 -11.626 1.00 80.50 89 LEU A O 1
ATOM 624 N N . ALA A 1 90 ? -11.438 20.322 -13.632 1.00 78.31 90 ALA A N 1
ATOM 625 C CA . ALA A 1 90 ? -12.771 19.869 -13.328 1.00 78.31 90 ALA A CA 1
ATOM 626 C C . ALA A 1 90 ? -12.711 18.904 -12.127 1.00 78.31 90 ALA A C 1
ATOM 628 O O . ALA A 1 90 ? -13.195 19.232 -11.050 1.00 78.31 90 ALA A O 1
ATOM 629 N N . ALA A 1 91 ? -12.057 17.748 -12.223 1.00 73.19 91 ALA A N 1
ATOM 630 C CA . ALA A 1 91 ? -12.019 16.780 -11.119 1.00 73.19 91 ALA A CA 1
ATOM 631 C C . ALA A 1 91 ? -11.673 17.410 -9.746 1.00 73.19 91 ALA A C 1
ATOM 633 O O . ALA A 1 91 ? -12.327 17.101 -8.745 1.00 73.19 91 ALA A O 1
ATOM 634 N N . VAL A 1 92 ? -10.728 18.360 -9.709 1.00 74.25 92 VAL A N 1
ATOM 635 C CA . VAL A 1 92 ? -10.384 19.143 -8.509 1.00 74.25 92 VAL A CA 1
ATOM 636 C C . VAL A 1 92 ? -11.552 20.005 -8.020 1.00 74.25 92 VAL A C 1
ATOM 638 O O . VAL A 1 92 ? -11.899 19.939 -6.840 1.00 74.25 92 VAL A O 1
ATOM 641 N N . ALA A 1 93 ? -12.186 20.794 -8.889 1.00 77.88 93 ALA A N 1
ATOM 642 C CA . ALA A 1 93 ? -13.325 21.630 -8.510 1.00 77.88 93 ALA A CA 1
ATOM 643 C C . ALA A 1 93 ? -14.521 20.796 -8.015 1.00 77.88 93 ALA A C 1
ATOM 645 O O . ALA A 1 93 ? -15.161 21.173 -7.031 1.00 77.88 93 ALA A O 1
ATOM 646 N N . GLY A 1 94 ? -14.777 19.633 -8.620 1.00 73.75 94 GLY A N 1
ATOM 647 C CA . GLY A 1 94 ? -15.806 18.692 -8.172 1.00 73.75 94 GLY A CA 1
ATOM 648 C C . GLY A 1 94 ? -15.499 18.118 -6.788 1.00 73.75 94 GLY A C 1
ATOM 649 O O . GLY A 1 94 ? -16.377 18.079 -5.922 1.00 73.75 94 GLY A O 1
ATOM 650 N N . ALA A 1 95 ? -14.238 17.750 -6.538 1.00 70.31 95 ALA A N 1
ATOM 651 C CA . ALA A 1 95 ? -13.783 17.291 -5.228 1.00 70.31 95 ALA A CA 1
ATOM 652 C C . ALA A 1 95 ? -13.929 18.385 -4.156 1.00 70.31 95 ALA A C 1
ATOM 654 O O . ALA A 1 95 ? -14.480 18.121 -3.087 1.00 70.31 95 ALA A O 1
ATOM 655 N N . VAL A 1 96 ? -13.504 19.621 -4.446 1.00 72.69 96 VAL A N 1
ATOM 656 C CA . VAL A 1 96 ? -13.656 20.773 -3.539 1.00 72.69 96 VAL A CA 1
ATOM 657 C C . VAL A 1 96 ? -15.131 21.056 -3.261 1.00 72.69 96 VAL A C 1
ATOM 659 O O . VAL A 1 96 ? -15.517 21.184 -2.100 1.00 72.69 96 VAL A O 1
ATOM 662 N N . HIS A 1 97 ? -15.976 21.092 -4.294 1.00 73.94 97 HIS A N 1
ATOM 663 C CA . HIS A 1 97 ? -17.413 21.302 -4.134 1.00 73.94 97 HIS A CA 1
ATOM 664 C C . HIS A 1 97 ? -18.047 20.213 -3.259 1.00 73.94 97 HIS A C 1
ATOM 666 O O . HIS A 1 97 ? -18.812 20.532 -2.349 1.00 73.94 97 HIS A O 1
ATOM 672 N N . SER A 1 98 ? -17.658 18.947 -3.452 1.00 66.69 98 SER A N 1
ATOM 673 C CA . SER A 1 98 ? -18.098 17.836 -2.602 1.00 66.69 98 SER A CA 1
ATOM 674 C C . SER A 1 98 ? -17.756 18.060 -1.125 1.00 66.69 98 SER A C 1
ATOM 676 O O . SER A 1 98 ? -18.552 17.693 -0.264 1.00 66.69 98 SER A O 1
ATOM 678 N N . LEU A 1 99 ? -16.619 18.679 -0.792 1.00 66.69 99 LEU A N 1
ATOM 679 C CA . LEU A 1 99 ? -16.292 18.990 0.606 1.00 66.69 99 LEU A CA 1
ATOM 680 C C . LEU A 1 99 ? -17.185 20.068 1.210 1.00 66.69 99 LEU A C 1
ATOM 682 O O . LEU A 1 99 ? -17.478 20.013 2.401 1.00 66.69 99 LEU A O 1
ATOM 686 N N . VAL A 1 100 ? -17.571 21.061 0.408 1.00 68.81 100 VAL A N 1
ATOM 687 C CA . VAL A 1 100 ? -18.369 22.204 0.870 1.00 68.81 100 VAL A CA 1
ATOM 688 C C . VAL A 1 100 ? -19.800 21.772 1.189 1.00 68.81 100 VAL A C 1
ATOM 690 O O . VAL A 1 100 ? -20.407 22.287 2.125 1.00 68.81 100 VAL A O 1
ATOM 693 N N . ILE A 1 101 ? -20.335 20.805 0.439 1.00 64.81 101 ILE A N 1
ATOM 694 C CA 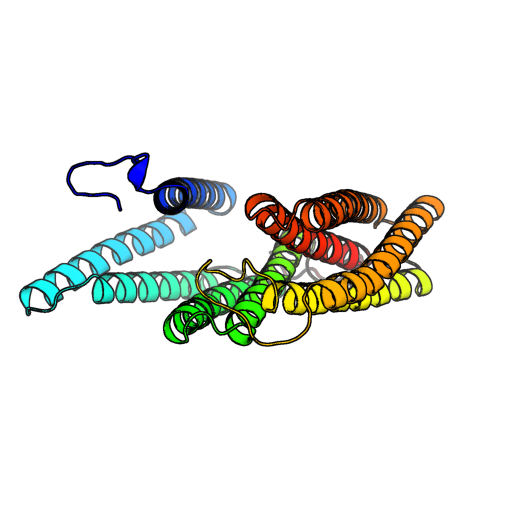. ILE A 1 101 ? -21.743 20.393 0.539 1.00 64.81 101 ILE A CA 1
ATOM 695 C C . ILE A 1 101 ? -21.995 19.210 1.485 1.00 64.81 101 ILE A C 1
ATOM 697 O O . ILE A 1 101 ? -23.145 18.963 1.851 1.00 64.81 101 ILE A O 1
ATOM 701 N N . THR A 1 102 ? -20.962 18.463 1.887 1.00 61.34 102 THR A N 1
ATOM 702 C CA . THR A 1 102 ? -21.127 17.250 2.709 1.00 61.34 102 THR A CA 1
ATOM 703 C C . THR A 1 102 ? -20.825 17.556 4.178 1.00 61.34 102 THR A C 1
ATOM 705 O O . THR A 1 102 ? -19.838 18.221 4.475 1.00 61.34 102 THR A O 1
ATOM 708 N N . ARG A 1 103 ? -21.624 17.069 5.142 1.00 58.66 103 ARG A N 1
ATOM 709 C CA . ARG A 1 103 ? -21.228 17.120 6.565 1.00 58.66 103 ARG A CA 1
ATOM 710 C C . ARG A 1 103 ? -20.113 16.101 6.790 1.00 58.66 103 ARG A C 1
ATOM 712 O O . ARG A 1 103 ? -20.298 14.902 6.609 1.00 58.66 103 ARG A O 1
ATOM 719 N N . VAL A 1 104 ? -18.914 16.593 7.095 1.00 66.56 104 VAL A N 1
ATOM 720 C CA . VAL A 1 104 ? -17.692 15.802 6.940 1.00 66.56 104 VAL A CA 1
ATOM 721 C C . VAL A 1 104 ? -17.188 15.209 8.255 1.00 66.56 104 VAL A C 1
ATOM 723 O O . VAL A 1 104 ? -16.789 15.918 9.183 1.00 66.56 104 VAL A O 1
ATOM 726 N N . ARG A 1 105 ? -17.026 13.883 8.266 1.00 77.50 105 ARG A N 1
ATOM 727 C CA . ARG A 1 105 ? -16.080 13.200 9.154 1.00 77.50 105 ARG A CA 1
ATOM 728 C C . ARG A 1 105 ? -14.645 13.562 8.768 1.00 77.50 105 ARG A C 1
ATOM 730 O O . ARG A 1 105 ? -14.101 13.019 7.807 1.00 77.50 105 ARG A O 1
ATOM 737 N N . ARG A 1 106 ? -14.045 14.498 9.517 1.00 80.62 106 ARG A N 1
ATOM 738 C CA . ARG A 1 106 ? -12.713 15.069 9.227 1.00 80.62 106 ARG A CA 1
ATOM 739 C C . ARG A 1 106 ? -11.638 14.003 9.001 1.00 80.62 106 ARG A C 1
ATOM 741 O O . ARG A 1 106 ? -10.821 14.168 8.110 1.00 80.62 106 ARG A O 1
ATOM 748 N N . ASP A 1 107 ? -11.682 12.892 9.739 1.00 85.44 107 ASP A N 1
ATOM 749 C CA . ASP A 1 107 ? -10.743 11.778 9.572 1.00 85.44 107 ASP A CA 1
ATOM 750 C C . ASP A 1 107 ? -10.809 11.149 8.174 1.00 85.44 107 ASP A C 1
ATOM 752 O O . ASP A 1 107 ? -9.774 10.913 7.557 1.00 85.44 107 ASP A O 1
ATOM 756 N N . LEU A 1 108 ? -12.015 10.910 7.653 1.00 86.62 108 LEU A N 1
ATOM 757 C CA . LEU A 1 108 ? -12.200 10.310 6.331 1.00 86.62 108 LEU A CA 1
ATOM 758 C C . LEU A 1 108 ? -11.807 11.270 5.214 1.00 86.62 108 LEU A C 1
ATOM 760 O O . LEU A 1 108 ? -11.171 10.850 4.253 1.00 86.62 108 LEU A O 1
ATOM 764 N N . VAL A 1 109 ? -12.132 12.555 5.355 1.00 83.19 109 VAL A N 1
ATOM 765 C CA . VAL A 1 109 ? -11.748 13.559 4.357 1.00 83.19 109 VAL A CA 1
ATOM 766 C C . VAL A 1 109 ? -10.248 13.799 4.340 1.00 83.19 109 VAL A C 1
ATOM 768 O O . VAL A 1 109 ? -9.681 13.870 3.257 1.00 83.19 109 VAL A O 1
ATOM 771 N N . THR A 1 110 ? -9.574 13.831 5.492 1.00 86.12 110 THR A N 1
ATOM 772 C CA . THR A 1 110 ? -8.107 13.893 5.517 1.00 86.12 110 THR A CA 1
ATOM 773 C C . THR A 1 110 ? -7.491 12.697 4.789 1.00 86.12 110 THR A C 1
ATOM 775 O O . THR A 1 110 ? -6.635 12.895 3.934 1.00 86.12 110 THR A O 1
ATOM 778 N N . LEU A 1 111 ? -7.948 11.470 5.064 1.00 90.19 111 LEU A N 1
ATOM 779 C CA . LEU A 1 111 ? -7.441 10.275 4.378 1.00 90.19 111 LEU A CA 1
ATOM 780 C C . LEU A 1 111 ? -7.724 10.314 2.866 1.00 90.19 111 LEU A C 1
ATOM 782 O O . LEU A 1 111 ? -6.830 10.018 2.079 1.00 90.19 111 LEU A O 1
ATOM 786 N N . ALA A 1 112 ? -8.925 10.731 2.453 1.00 85.25 112 ALA A N 1
ATOM 787 C CA . ALA A 1 112 ? -9.284 10.860 1.042 1.00 85.25 112 ALA A CA 1
ATOM 788 C C . ALA A 1 112 ? -8.415 11.897 0.310 1.00 85.25 112 ALA A C 1
ATOM 790 O O . ALA A 1 112 ? -7.950 11.627 -0.794 1.00 85.25 112 ALA A O 1
ATOM 791 N N . TRP A 1 113 ? -8.133 13.047 0.932 1.00 81.62 113 TRP A N 1
ATOM 792 C CA . TRP A 1 113 ? -7.233 14.051 0.356 1.00 81.62 113 TRP A CA 1
ATOM 793 C C . TRP A 1 113 ? -5.787 13.592 0.297 1.00 81.62 113 TRP A C 1
ATOM 795 O O . TRP A 1 113 ? -5.128 13.858 -0.703 1.00 81.62 113 TRP A O 1
ATOM 805 N N . ILE A 1 114 ? -5.298 12.881 1.318 1.00 88.25 114 ILE A N 1
ATOM 806 C CA . ILE A 1 114 ? -3.958 12.283 1.273 1.00 88.25 114 ILE A CA 1
ATOM 807 C C . ILE A 1 114 ? -3.854 11.339 0.069 1.00 88.25 114 ILE A C 1
ATOM 809 O O . ILE A 1 114 ? -2.871 11.410 -0.663 1.00 88.25 114 ILE A O 1
ATOM 813 N N . VAL A 1 115 ? -4.871 10.503 -0.176 1.00 88.00 115 VAL A N 1
ATOM 814 C CA . VAL A 1 115 ? -4.909 9.623 -1.356 1.00 88.00 115 VAL A CA 1
ATOM 815 C C . VAL A 1 115 ? -4.972 10.436 -2.647 1.00 88.00 115 VAL A C 1
ATOM 817 O O . VAL A 1 115 ? -4.148 10.211 -3.525 1.00 88.00 115 VAL A O 1
ATOM 820 N N . LEU A 1 116 ? -5.889 11.400 -2.767 1.00 81.31 116 LEU A N 1
ATOM 821 C CA . LEU A 1 116 ? -6.056 12.192 -3.989 1.00 81.31 116 LEU A CA 1
ATOM 822 C C . LEU A 1 116 ? -4.780 12.966 -4.347 1.00 81.31 116 LEU A C 1
ATOM 824 O O . LEU A 1 116 ? -4.257 12.816 -5.449 1.00 81.31 116 LEU A O 1
ATOM 828 N N . VAL A 1 117 ? -4.248 13.751 -3.408 1.00 82.12 117 VAL A N 1
ATOM 829 C CA . VAL A 1 117 ? -3.003 14.512 -3.602 1.00 82.12 117 VAL A CA 1
ATOM 830 C C . VAL A 1 117 ? -1.834 13.564 -3.845 1.00 82.12 117 VAL A C 1
ATOM 832 O O . VAL A 1 117 ? -1.022 13.812 -4.732 1.00 82.12 117 VAL A O 1
ATOM 835 N N . GLY A 1 118 ? -1.767 12.458 -3.103 1.00 89.00 118 GLY A N 1
ATOM 836 C CA . GLY A 1 118 ? -0.735 11.444 -3.262 1.00 89.00 118 GLY A CA 1
ATOM 837 C C . GLY A 1 118 ? -0.720 10.823 -4.656 1.00 89.00 118 GLY A C 1
ATOM 838 O O . GLY A 1 118 ? 0.344 10.732 -5.259 1.00 89.00 118 GLY A O 1
ATOM 839 N N . VAL A 1 119 ? -1.880 10.449 -5.200 1.00 87.12 119 VAL A N 1
ATOM 840 C CA . VAL A 1 119 ? -2.006 9.888 -6.556 1.00 87.12 119 VAL A CA 1
ATOM 841 C C . VAL A 1 119 ? -1.615 10.921 -7.615 1.00 87.12 119 VAL A C 1
ATOM 843 O O . VAL A 1 119 ? -0.900 10.584 -8.557 1.00 87.12 119 VAL A O 1
ATOM 846 N N . MET A 1 120 ? -2.004 12.190 -7.446 1.00 80.81 120 MET A N 1
ATOM 847 C CA . MET A 1 120 ? -1.557 13.262 -8.347 1.00 80.81 120 MET A CA 1
ATOM 848 C C . MET A 1 120 ? -0.033 13.446 -8.292 1.00 80.81 120 MET A C 1
ATOM 850 O O . MET A 1 120 ? 0.616 13.541 -9.332 1.00 80.81 120 MET A O 1
ATOM 854 N N . ALA A 1 121 ? 0.560 13.422 -7.096 1.00 84.00 121 ALA A N 1
ATOM 855 C CA . ALA A 1 121 ? 2.011 13.466 -6.934 1.00 84.00 121 ALA A CA 1
ATOM 856 C C . ALA A 1 121 ? 2.699 12.236 -7.557 1.00 84.00 121 ALA A C 1
ATOM 858 O O . ALA A 1 121 ? 3.757 12.378 -8.169 1.00 84.00 121 ALA A O 1
ATOM 859 N N . GLN A 1 122 ? 2.092 11.044 -7.480 1.00 90.12 122 GLN A N 1
ATOM 860 C CA . GLN A 1 122 ? 2.617 9.842 -8.136 1.00 90.12 122 GLN A CA 1
ATOM 861 C C . GLN A 1 122 ? 2.686 9.984 -9.654 1.00 90.12 122 GLN A C 1
ATOM 863 O O . GLN A 1 122 ? 3.637 9.477 -10.237 1.00 90.12 122 GLN A O 1
ATOM 868 N N . ALA A 1 123 ? 1.752 10.691 -10.297 1.00 79.56 123 ALA A N 1
ATOM 869 C CA . ALA A 1 123 ? 1.831 10.934 -11.739 1.00 79.56 123 ALA A CA 1
ATOM 870 C C . ALA A 1 123 ? 3.102 11.720 -12.111 1.00 79.56 123 ALA A C 1
ATOM 872 O O . ALA A 1 123 ? 3.777 11.386 -13.084 1.00 79.56 123 ALA A O 1
ATOM 873 N N . VAL A 1 124 ? 3.476 12.709 -11.291 1.00 84.88 124 VAL A N 1
ATOM 874 C CA . VAL A 1 124 ? 4.717 13.481 -11.467 1.00 84.88 124 VAL A CA 1
ATOM 875 C C . VAL A 1 124 ? 5.947 12.603 -11.236 1.00 84.88 124 VAL A C 1
ATOM 877 O O . VAL A 1 124 ? 6.867 12.614 -12.049 1.00 84.88 124 VAL A O 1
ATOM 880 N N . VAL A 1 125 ? 5.957 11.815 -10.157 1.00 88.75 125 VAL A N 1
ATOM 881 C CA . VAL A 1 125 ? 7.077 10.919 -9.813 1.00 88.75 125 VAL A CA 1
ATOM 882 C C . VAL A 1 125 ? 7.250 9.805 -10.853 1.00 88.75 125 VAL A C 1
ATOM 884 O O . VAL A 1 125 ? 8.368 9.484 -11.241 1.00 88.75 125 VAL A O 1
ATOM 887 N N . GLY A 1 126 ? 6.155 9.214 -11.328 1.00 85.50 126 GLY A N 1
ATOM 888 C CA . GLY A 1 126 ? 6.182 8.178 -12.359 1.00 85.50 126 GLY A CA 1
ATOM 889 C C . GLY A 1 126 ? 6.648 8.739 -13.701 1.00 85.50 126 GLY A C 1
ATOM 890 O O . GLY A 1 126 ? 7.510 8.151 -14.350 1.00 85.50 126 GLY A O 1
ATOM 891 N N . GLY A 1 127 ? 6.154 9.924 -14.080 1.00 83.62 127 GLY A N 1
ATOM 892 C CA . GLY A 1 127 ? 6.611 10.630 -15.277 1.00 83.62 127 GLY A CA 1
ATOM 893 C C . GLY A 1 127 ? 8.099 10.986 -15.221 1.00 83.62 127 GLY A C 1
ATOM 894 O O . GLY A 1 127 ? 8.823 10.760 -16.190 1.00 83.62 127 GLY A O 1
ATOM 895 N N . SER A 1 128 ? 8.593 11.475 -14.078 1.00 86.12 128 SER A N 1
ATOM 896 C CA . SER A 1 128 ? 10.020 11.776 -13.912 1.00 86.12 128 SER A CA 1
ATOM 897 C C . SER A 1 128 ? 10.895 10.521 -13.930 1.00 86.12 128 SER A C 1
ATOM 899 O O . SER A 1 128 ? 12.021 10.579 -14.428 1.00 86.12 128 SER A O 1
ATOM 901 N N . ALA A 1 129 ? 10.385 9.372 -13.468 1.00 86.38 129 ALA A N 1
ATOM 902 C CA . ALA A 1 129 ? 11.096 8.100 -13.568 1.00 86.38 129 ALA A CA 1
ATOM 903 C C . ALA A 1 129 ? 11.403 7.750 -15.032 1.00 86.38 129 ALA A C 1
ATOM 905 O O . ALA A 1 129 ? 12.526 7.369 -15.343 1.00 86.38 129 ALA A O 1
ATOM 906 N N . VAL A 1 130 ? 10.451 7.960 -15.947 1.00 84.00 130 VAL A N 1
ATOM 907 C CA . VAL A 1 130 ? 10.656 7.724 -17.387 1.00 84.00 130 VAL A CA 1
ATOM 908 C C . VAL A 1 130 ? 11.693 8.689 -17.964 1.00 84.00 130 VAL A C 1
ATOM 910 O O . VAL A 1 130 ? 12.633 8.258 -18.627 1.00 84.00 130 VAL A O 1
ATOM 913 N N . LEU A 1 131 ? 11.577 9.987 -17.660 1.00 85.19 131 LEU A N 1
ATOM 914 C CA . LEU A 1 131 ? 12.492 11.018 -18.175 1.00 85.19 131 LEU A CA 1
ATOM 915 C C . LEU A 1 131 ? 13.943 10.839 -17.707 1.00 85.19 131 LEU A C 1
ATOM 917 O O . LEU A 1 131 ? 14.869 11.303 -18.364 1.00 85.19 131 LEU A O 1
ATOM 921 N N . THR A 1 132 ? 14.143 10.172 -16.572 1.00 86.19 132 THR A N 1
ATOM 922 C CA . THR A 1 132 ? 15.464 9.920 -15.981 1.00 86.19 132 THR A CA 1
ATOM 923 C C . THR A 1 132 ? 16.028 8.542 -16.335 1.00 86.19 132 THR A C 1
ATOM 925 O O . THR A 1 132 ? 16.970 8.088 -15.684 1.00 86.19 132 THR A O 1
ATOM 928 N N . GLY A 1 133 ? 15.459 7.858 -17.335 1.00 82.31 133 GLY A N 1
ATOM 929 C CA . GLY A 1 133 ? 15.914 6.527 -17.751 1.00 82.31 133 GLY A CA 1
ATOM 930 C C . GLY A 1 133 ? 15.676 5.466 -16.677 1.00 82.31 133 GLY A C 1
ATOM 931 O O . GLY A 1 133 ? 16.533 4.622 -16.424 1.00 82.31 133 GLY A O 1
ATOM 932 N N . LEU A 1 134 ? 14.528 5.549 -15.997 1.00 83.56 134 LEU A N 1
ATOM 933 C CA . LEU A 1 134 ? 14.123 4.668 -14.904 1.00 83.56 134 LEU A CA 1
ATOM 934 C C . LEU A 1 134 ? 15.125 4.669 -13.749 1.00 83.56 134 LEU A C 1
ATOM 936 O O . LEU A 1 134 ? 15.499 3.601 -13.272 1.00 83.56 134 LEU A O 1
ATOM 940 N N . ASN A 1 135 ? 15.578 5.835 -13.275 1.00 85.44 135 ASN A N 1
ATOM 941 C CA . ASN A 1 135 ? 16.489 5.907 -12.127 1.00 85.44 135 ASN A CA 1
ATOM 942 C C . ASN A 1 135 ? 15.967 5.034 -10.957 1.00 85.44 135 ASN A C 1
ATOM 944 O O . ASN A 1 135 ? 14.824 5.215 -10.523 1.00 85.44 135 ASN A O 1
ATOM 948 N N . PRO A 1 136 ? 16.776 4.098 -10.425 1.00 82.88 136 PRO A N 1
ATOM 949 C CA . PRO A 1 136 ? 16.281 3.057 -9.527 1.00 82.88 136 PRO A CA 1
ATOM 950 C C . PRO A 1 136 ? 15.797 3.624 -8.186 1.00 82.88 136 PRO A C 1
ATOM 952 O O . PRO A 1 136 ? 14.878 3.077 -7.577 1.00 82.88 136 PRO A O 1
ATOM 955 N N . PHE A 1 137 ? 16.342 4.765 -7.753 1.00 87.31 137 PHE A N 1
ATOM 956 C CA . PHE A 1 137 ? 15.874 5.463 -6.558 1.00 87.31 137 PHE A CA 1
ATOM 957 C C . PHE A 1 137 ? 14.514 6.126 -6.780 1.00 87.31 137 PHE A C 1
ATOM 959 O O . PHE A 1 137 ? 13.672 6.086 -5.885 1.00 87.31 137 PHE A O 1
ATOM 966 N N . ILE A 1 138 ? 14.266 6.689 -7.967 1.00 90.38 138 ILE A N 1
ATOM 967 C CA . ILE A 1 138 ? 12.974 7.304 -8.304 1.00 90.38 138 ILE A CA 1
ATOM 968 C C . ILE A 1 138 ? 11.900 6.225 -8.452 1.00 90.38 138 ILE A C 1
ATOM 970 O O . ILE A 1 138 ? 10.825 6.362 -7.873 1.00 90.38 138 ILE A O 1
ATOM 974 N N . VAL A 1 139 ? 12.200 5.123 -9.147 1.00 89.75 139 VAL A N 1
ATOM 975 C CA . VAL A 1 139 ? 11.283 3.975 -9.277 1.00 89.75 139 VAL A CA 1
ATOM 976 C C . VAL A 1 139 ? 10.992 3.353 -7.906 1.00 89.75 139 VAL A C 1
ATOM 978 O O . VAL A 1 139 ? 9.834 3.105 -7.565 1.00 89.75 139 VAL A O 1
ATOM 981 N N . GLY A 1 140 ? 12.023 3.159 -7.079 1.00 89.94 140 GLY A N 1
ATOM 982 C CA . GLY A 1 140 ? 11.860 2.648 -5.720 1.00 89.94 140 GLY A CA 1
ATOM 983 C C . GLY A 1 140 ? 11.030 3.577 -4.831 1.00 89.94 140 GLY A C 1
ATOM 984 O O . GLY A 1 140 ? 10.143 3.116 -4.110 1.00 89.94 140 GLY A O 1
ATOM 985 N N . PHE A 1 141 ? 11.255 4.891 -4.927 1.00 92.12 141 PHE A N 1
ATOM 986 C CA . PHE A 1 141 ? 10.449 5.897 -4.240 1.00 92.12 141 PHE A CA 1
ATOM 987 C C . PHE A 1 141 ? 8.992 5.889 -4.720 1.00 92.12 141 PHE A C 1
ATOM 989 O O . PHE A 1 141 ? 8.086 5.893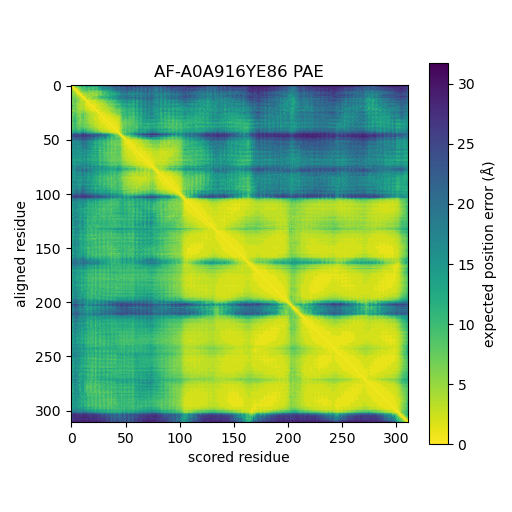 -3.884 1.00 92.12 141 PHE A O 1
ATOM 996 N N . HIS A 1 142 ? 8.755 5.817 -6.032 1.00 92.62 142 HIS A N 1
ATOM 997 C CA . HIS A 1 142 ? 7.423 5.704 -6.633 1.00 92.62 142 HIS A CA 1
ATOM 998 C C . HIS A 1 142 ? 6.657 4.500 -6.063 1.00 92.62 142 HIS A C 1
ATOM 1000 O O . HIS A 1 142 ? 5.541 4.637 -5.561 1.00 92.62 142 HIS A O 1
ATOM 1006 N N . TYR A 1 143 ? 7.288 3.324 -6.027 1.00 92.94 143 TYR A N 1
ATOM 1007 C CA . TYR A 1 143 ? 6.672 2.127 -5.455 1.00 92.94 143 TYR A CA 1
ATOM 1008 C C . TYR A 1 143 ? 6.425 2.247 -3.941 1.00 92.94 143 TYR A C 1
ATOM 1010 O O . TYR A 1 143 ? 5.316 1.980 -3.474 1.00 92.94 143 TYR A O 1
ATOM 1018 N N . ALA A 1 144 ? 7.423 2.677 -3.160 1.00 93.81 144 ALA A N 1
ATOM 1019 C CA . ALA A 1 144 ? 7.298 2.778 -1.704 1.00 93.81 144 ALA A CA 1
ATOM 1020 C C . ALA A 1 144 ? 6.210 3.782 -1.283 1.00 93.81 144 ALA A C 1
ATOM 1022 O O . ALA A 1 144 ? 5.407 3.506 -0.388 1.00 93.81 144 ALA A O 1
ATOM 1023 N N . SER A 1 145 ? 6.150 4.934 -1.952 1.00 95.50 145 SER A N 1
ATOM 1024 C CA . SER A 1 145 ? 5.116 5.943 -1.710 1.00 95.50 145 SER A CA 1
ATOM 1025 C C . SER A 1 145 ? 3.737 5.486 -2.199 1.00 95.50 145 SER A C 1
ATOM 1027 O O . SER A 1 145 ? 2.752 5.713 -1.497 1.00 95.50 145 SER A O 1
ATOM 1029 N N . SER A 1 146 ? 3.647 4.748 -3.309 1.00 94.50 146 SER A N 1
ATOM 1030 C CA . SER A 1 146 ? 2.399 4.096 -3.736 1.00 94.50 146 SER A CA 1
ATOM 1031 C C . SER A 1 146 ? 1.889 3.087 -2.702 1.00 94.50 146 SER A C 1
ATOM 1033 O O . SER A 1 146 ? 0.708 3.093 -2.352 1.00 94.50 146 SER A O 1
ATOM 1035 N N . LEU A 1 147 ? 2.775 2.270 -2.129 1.00 96.00 147 LEU A N 1
ATOM 1036 C CA . LEU A 1 147 ? 2.419 1.331 -1.064 1.00 96.00 147 LEU A CA 1
ATOM 1037 C C . LEU A 1 147 ? 1.964 2.062 0.213 1.00 96.00 147 LEU A C 1
ATOM 1039 O O . LEU A 1 147 ? 1.019 1.625 0.874 1.00 96.00 147 LEU A O 1
ATOM 1043 N N . LEU A 1 148 ? 2.553 3.218 0.536 1.00 96.81 148 LEU A N 1
ATOM 1044 C CA . LEU A 1 148 ? 2.058 4.072 1.618 1.00 96.81 148 LEU A CA 1
ATOM 1045 C C . LEU A 1 148 ? 0.629 4.575 1.341 1.00 96.81 148 LEU A C 1
ATOM 1047 O O . LEU A 1 148 ? -0.205 4.562 2.247 1.00 96.81 148 LEU A O 1
ATOM 1051 N N . LEU A 1 149 ? 0.306 4.958 0.102 1.00 96.56 149 LEU A N 1
ATOM 1052 C CA . LEU A 1 149 ? -1.064 5.334 -0.275 1.00 96.56 149 LEU A CA 1
ATOM 1053 C C . LEU A 1 149 ? -2.035 4.151 -0.180 1.00 96.56 149 LEU A C 1
ATOM 1055 O O . LEU A 1 149 ? -3.179 4.339 0.245 1.00 96.56 149 LEU A O 1
ATOM 1059 N N . VAL A 1 150 ? -1.589 2.926 -0.478 1.00 97.69 150 VAL A N 1
ATOM 1060 C CA . VAL A 1 150 ? -2.371 1.702 -0.223 1.00 97.69 150 VAL A CA 1
ATOM 1061 C C . VAL A 1 150 ? -2.656 1.544 1.274 1.00 97.69 150 VAL A C 1
ATOM 1063 O O . VAL A 1 150 ? -3.801 1.292 1.651 1.00 97.69 150 VAL A O 1
ATOM 1066 N N . CYS A 1 151 ? -1.671 1.774 2.146 1.00 98.31 151 CYS A N 1
ATOM 1067 C CA . CYS A 1 151 ? -1.868 1.774 3.600 1.00 98.31 151 CYS A CA 1
ATOM 1068 C C . CYS A 1 151 ? -2.887 2.834 4.057 1.00 98.31 151 CYS A C 1
ATOM 1070 O O . CYS A 1 151 ? -3.770 2.537 4.866 1.00 98.31 151 CYS A O 1
ATOM 1072 N N . VAL A 1 152 ? -2.811 4.056 3.521 1.00 97.50 152 VAL A N 1
ATOM 1073 C CA . VAL A 1 152 ? -3.783 5.133 3.802 1.00 97.50 152 VAL A CA 1
ATOM 1074 C C . VAL A 1 152 ? -5.183 4.743 3.318 1.00 97.50 152 VAL A C 1
ATOM 1076 O O . VAL A 1 152 ? -6.165 4.953 4.031 1.00 97.50 152 VAL A O 1
ATOM 1079 N N . THR A 1 153 ? -5.282 4.111 2.150 1.00 95.88 153 THR A N 1
ATOM 1080 C CA . THR A 1 153 ? -6.549 3.629 1.583 1.00 95.88 153 THR A CA 1
ATOM 1081 C C . THR A 1 153 ? -7.146 2.500 2.425 1.00 95.88 153 THR A C 1
ATOM 1083 O O . THR A 1 153 ? -8.335 2.522 2.742 1.00 95.88 153 THR A O 1
ATOM 1086 N N . ALA A 1 154 ? -6.330 1.549 2.885 1.00 96.94 154 ALA A N 1
ATOM 1087 C CA . ALA A 1 154 ? -6.764 0.508 3.815 1.00 96.94 154 ALA A CA 1
ATOM 1088 C C . ALA A 1 154 ? -7.287 1.118 5.126 1.00 96.94 154 ALA A C 1
ATOM 1090 O O . ALA A 1 154 ? -8.346 0.723 5.626 1.00 96.94 154 ALA A O 1
ATOM 1091 N N . ALA A 1 155 ? -6.598 2.138 5.650 1.00 96.69 155 ALA A N 1
ATOM 1092 C CA . ALA A 1 155 ? -7.073 2.884 6.807 1.00 96.69 155 ALA A CA 1
ATOM 1093 C C . ALA A 1 155 ? -8.414 3.576 6.526 1.00 96.69 155 ALA A C 1
ATOM 1095 O O . ALA A 1 155 ? -9.321 3.473 7.353 1.00 96.69 155 ALA A O 1
ATOM 1096 N N . PHE A 1 156 ? -8.578 4.216 5.365 1.00 93.88 156 PHE A N 1
ATOM 1097 C CA . PHE A 1 156 ? -9.842 4.829 4.947 1.00 93.88 156 PHE A CA 1
ATOM 1098 C C . PHE A 1 156 ? -10.987 3.809 4.952 1.00 93.88 156 PHE A C 1
ATOM 1100 O O . PHE A 1 156 ? -12.002 4.045 5.607 1.00 93.88 156 PHE A O 1
ATOM 1107 N N . LEU A 1 157 ? -10.805 2.645 4.321 1.00 92.06 157 LEU A N 1
ATOM 1108 C CA . LEU A 1 157 ? -11.834 1.599 4.239 1.00 92.06 157 LEU A CA 1
ATOM 1109 C C . LEU A 1 157 ? -12.236 1.062 5.620 1.00 92.06 157 LEU A C 1
ATOM 1111 O O . LEU A 1 157 ? -13.423 0.878 5.907 1.00 92.06 157 LEU A O 1
ATOM 1115 N N . VAL A 1 158 ? -11.265 0.858 6.515 1.00 92.75 158 VAL A N 1
ATOM 1116 C CA . VAL A 1 158 ? -11.542 0.423 7.893 1.00 92.75 158 VAL A CA 1
ATOM 1117 C C . VAL A 1 158 ? -12.258 1.520 8.687 1.00 92.75 158 VAL A C 1
ATOM 1119 O O . VAL A 1 158 ? -13.171 1.230 9.465 1.00 92.75 158 VAL A O 1
ATOM 1122 N N . ARG A 1 159 ? -11.864 2.785 8.505 1.00 91.06 159 ARG A N 1
ATOM 1123 C CA . ARG A 1 159 ? -12.435 3.936 9.221 1.00 91.06 159 ARG A CA 1
ATOM 1124 C C . ARG A 1 159 ? -13.828 4.311 8.732 1.00 91.06 159 ARG A C 1
ATOM 1126 O O . ARG A 1 159 ? -14.623 4.771 9.555 1.00 91.06 159 ARG A O 1
ATOM 1133 N N . MET A 1 160 ? -14.121 4.110 7.449 1.00 87.94 160 MET A N 1
ATOM 1134 C CA . MET A 1 160 ? -15.406 4.435 6.824 1.00 87.94 160 MET A CA 1
ATOM 1135 C C . MET A 1 160 ? -16.556 3.675 7.491 1.00 87.94 160 MET A C 1
ATOM 1137 O O . MET A 1 160 ? -17.588 4.263 7.797 1.00 87.94 160 MET A O 1
ATOM 1141 N N . ASN A 1 161 ? -16.323 2.405 7.832 1.00 85.50 161 ASN A N 1
ATOM 1142 C CA . ASN A 1 161 ? -17.303 1.542 8.496 1.00 85.50 161 ASN A CA 1
ATOM 1143 C C . ASN A 1 161 ? -17.306 1.658 10.033 1.00 85.50 161 ASN A C 1
ATOM 1145 O O . ASN A 1 161 ? -18.119 1.024 10.702 1.00 85.50 161 ASN A O 1
ATOM 1149 N N . ALA A 1 162 ? -16.382 2.422 10.622 1.00 86.31 162 ALA A N 1
ATOM 1150 C CA . ALA A 1 162 ? -16.258 2.560 12.071 1.00 86.31 162 ALA A CA 1
ATOM 1151 C C . ALA A 1 162 ? -16.912 3.850 12.576 1.00 86.31 162 ALA A C 1
ATOM 1153 O O . ALA A 1 162 ? -16.897 4.862 11.885 1.00 86.31 162 ALA A O 1
ATOM 1154 N N . THR A 1 163 ? -17.402 3.859 13.815 1.00 85.56 163 THR A N 1
ATOM 1155 C CA . THR A 1 163 ? -17.896 5.073 14.483 1.00 85.56 163 THR A CA 1
ATOM 1156 C C . THR A 1 163 ? -16.778 6.109 14.669 1.00 85.56 163 THR A C 1
ATOM 1158 O O . THR A 1 163 ? -15.624 5.750 14.944 1.00 85.56 163 THR A O 1
ATOM 1161 N N . SER A 1 164 ? -17.116 7.394 14.504 1.00 82.38 164 SER A N 1
ATOM 1162 C CA . SER A 1 164 ? -16.213 8.521 14.765 1.00 82.38 164 SER A CA 1
ATOM 1163 C C . SER A 1 164 ? -15.977 8.715 16.269 1.00 82.38 164 SER A C 1
ATOM 1165 O O . SER A 1 164 ? -16.722 8.197 17.097 1.00 82.38 164 SER A O 1
ATOM 1167 N N . GLY A 1 165 ? -14.926 9.466 16.615 1.00 83.44 165 GLY A N 1
ATOM 1168 C CA . GLY A 1 165 ? -14.632 9.869 17.993 1.00 83.44 165 GLY A CA 1
ATOM 1169 C C . GLY A 1 165 ? -13.409 9.194 18.634 1.00 83.44 165 GLY A C 1
ATOM 1170 O O . GLY A 1 165 ? -12.677 8.448 17.963 1.00 83.44 165 GLY A O 1
ATOM 1171 N N . PRO A 1 166 ? -13.158 9.500 19.923 1.00 87.62 166 PRO A N 1
ATOM 1172 C CA . PRO A 1 166 ? -12.056 8.958 20.715 1.00 87.62 166 PRO A CA 1
ATOM 1173 C C . PRO A 1 166 ? -12.065 7.429 20.779 1.00 87.62 166 PRO A C 1
ATOM 1175 O O . PRO A 1 166 ? -13.117 6.789 20.725 1.00 87.62 166 PRO A O 1
ATOM 1178 N N . ARG A 1 167 ? -10.874 6.831 20.896 1.00 91.69 167 ARG A N 1
ATOM 1179 C CA . ARG A 1 167 ? -10.705 5.373 20.896 1.00 91.69 167 ARG A CA 1
ATOM 1180 C C . ARG A 1 167 ? -9.783 4.909 22.005 1.00 91.69 167 ARG A C 1
ATOM 1182 O O . ARG A 1 167 ? -8.738 5.512 22.234 1.00 91.69 167 ARG A O 1
ATOM 1189 N N . GLU A 1 168 ? -10.131 3.779 22.595 1.00 94.38 168 GLU A N 1
ATOM 1190 C CA . GLU A 1 168 ? -9.358 3.102 23.633 1.00 94.38 168 GLU A CA 1
ATOM 1191 C C . GLU A 1 168 ? -8.766 1.788 23.114 1.00 94.38 168 GLU A C 1
ATOM 1193 O O . GLU A 1 168 ? -9.259 1.199 22.144 1.00 94.38 168 GLU A O 1
ATOM 1198 N N . LEU A 1 169 ? -7.680 1.338 23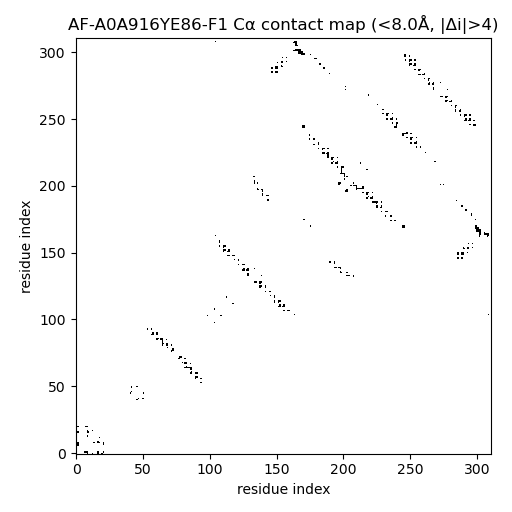.746 1.00 96.50 169 LEU A N 1
ATOM 1199 C CA . LEU A 1 169 ? -7.080 0.036 23.463 1.00 96.50 169 LEU A CA 1
ATOM 1200 C C . LEU A 1 169 ? -7.988 -1.086 23.967 1.00 96.50 169 LEU A C 1
ATOM 1202 O O . LEU A 1 169 ? -8.525 -1.026 25.066 1.00 96.50 169 LEU A O 1
ATOM 1206 N N . THR A 1 170 ? -8.102 -2.135 23.160 1.00 95.62 170 THR A N 1
ATOM 1207 C CA . THR A 1 170 ? -8.869 -3.357 23.473 1.00 95.62 170 THR A CA 1
ATOM 1208 C C . THR A 1 170 ? -7.980 -4.577 23.675 1.00 95.62 170 THR A C 1
ATOM 1210 O O . THR A 1 170 ? -8.464 -5.689 23.856 1.00 95.62 170 THR A O 1
ATOM 1213 N N . VAL A 1 171 ? -6.667 -4.370 23.614 1.00 97.69 171 VAL A N 1
ATOM 1214 C CA . VAL A 1 171 ? -5.646 -5.410 23.688 1.00 97.69 171 VAL A CA 1
ATOM 1215 C C . VAL A 1 171 ? -4.636 -5.062 24.786 1.00 97.69 171 VAL A C 1
ATOM 1217 O O . VAL A 1 171 ? -4.423 -3.875 25.061 1.00 97.69 171 VAL A O 1
ATOM 1220 N N . PRO A 1 172 ? -3.977 -6.058 25.405 1.00 97.88 172 PRO A N 1
ATOM 1221 C CA . PRO A 1 172 ? -2.911 -5.808 26.371 1.00 97.88 172 PRO A CA 1
ATOM 1222 C C . PRO A 1 172 ? -1.761 -4.990 25.768 1.00 97.88 172 PRO A C 1
ATOM 1224 O O . PRO A 1 172 ? -1.415 -5.161 24.598 1.00 97.88 172 PRO A O 1
ATOM 1227 N N . ARG A 1 173 ? -1.105 -4.154 26.585 1.00 97.69 173 ARG A N 1
ATOM 1228 C CA . ARG A 1 173 ? 0.002 -3.286 26.132 1.00 97.69 173 ARG A CA 1
ATOM 1229 C C . ARG A 1 173 ? 1.137 -4.066 25.463 1.00 97.69 173 ARG A C 1
ATOM 1231 O O . ARG A 1 173 ? 1.600 -3.652 24.410 1.00 97.69 173 ARG A O 1
ATOM 1238 N N . GLY A 1 174 ? 1.531 -5.217 26.018 1.00 98.12 174 GLY A N 1
ATOM 1239 C CA . GLY A 1 174 ? 2.577 -6.065 25.430 1.00 98.12 174 GLY A CA 1
ATOM 1240 C C . GLY A 1 174 ? 2.229 -6.569 24.024 1.00 98.12 174 GLY A C 1
ATOM 1241 O O . GLY A 1 174 ? 3.074 -6.549 23.136 1.00 98.12 174 GLY A O 1
ATOM 1242 N N . TYR A 1 175 ? 0.963 -6.927 23.787 1.00 98.56 175 TYR A N 1
ATOM 1243 C CA . TYR A 1 175 ? 0.488 -7.307 22.456 1.00 98.56 175 TYR A CA 1
ATOM 1244 C C . TYR A 1 175 ? 0.501 -6.110 21.493 1.00 98.56 175 TYR A C 1
ATOM 1246 O O . TYR A 1 175 ? 0.932 -6.243 20.352 1.00 98.56 175 TYR A O 1
ATOM 1254 N N . ALA A 1 176 ? 0.082 -4.924 21.951 1.00 98.50 176 ALA A N 1
ATOM 1255 C CA . ALA A 1 176 ? 0.131 -3.715 21.128 1.00 98.50 176 ALA A CA 1
ATOM 1256 C C . ALA A 1 176 ? 1.567 -3.333 20.731 1.00 98.50 176 ALA A C 1
ATOM 1258 O O . ALA A 1 176 ? 1.804 -2.961 19.583 1.00 98.50 176 ALA A O 1
ATOM 1259 N N . ILE A 1 177 ? 2.523 -3.467 21.656 1.00 98.62 177 ILE A N 1
ATOM 1260 C CA . ILE A 1 177 ? 3.950 -3.261 21.378 1.00 98.62 177 ILE A CA 1
ATOM 1261 C C . ILE A 1 177 ? 4.424 -4.258 20.320 1.00 98.62 177 ILE A C 1
ATOM 1263 O O . ILE A 1 177 ? 5.013 -3.830 19.335 1.00 98.62 177 ILE A O 1
ATOM 1267 N N . LEU A 1 178 ? 4.111 -5.552 20.463 1.00 98.75 178 LEU A N 1
ATOM 1268 C CA . LEU A 1 178 ? 4.473 -6.576 19.475 1.00 98.75 178 LEU A CA 1
ATOM 1269 C C . LEU A 1 178 ? 3.938 -6.241 18.074 1.00 98.75 178 LEU A C 1
ATOM 1271 O O . LEU A 1 178 ? 4.679 -6.316 17.097 1.00 98.75 178 LEU A O 1
ATOM 1275 N N . VAL A 1 179 ? 2.674 -5.820 17.973 1.00 98.75 179 VAL A N 1
ATOM 1276 C CA . VAL A 1 179 ? 2.082 -5.405 16.693 1.00 98.75 179 VAL A CA 1
ATOM 1277 C C . VAL A 1 179 ? 2.803 -4.178 16.119 1.00 98.75 179 VAL A C 1
ATOM 1279 O O . VAL A 1 179 ? 3.064 -4.136 14.920 1.00 98.75 179 VAL A O 1
ATOM 1282 N N . HIS A 1 180 ? 3.181 -3.190 16.929 1.00 98.62 180 HIS A N 1
ATOM 1283 C CA . HIS A 1 180 ? 3.919 -2.025 16.425 1.00 98.62 180 HIS A CA 1
ATOM 1284 C C . HIS A 1 180 ? 5.381 -2.329 16.070 1.00 98.62 180 HIS A C 1
ATOM 1286 O O . HIS A 1 180 ? 5.879 -1.804 15.075 1.00 98.62 180 HIS A O 1
ATOM 1292 N N . VAL A 1 181 ? 6.050 -3.223 16.802 1.00 98.75 181 VAL A N 1
ATOM 1293 C CA . VAL A 1 181 ? 7.362 -3.761 16.408 1.00 98.75 181 VAL A CA 1
ATOM 1294 C C . VAL A 1 181 ? 7.241 -4.470 15.060 1.00 98.75 181 VAL A C 1
ATOM 1296 O O . VAL A 1 181 ? 8.041 -4.216 14.165 1.00 98.75 181 VAL A O 1
ATOM 1299 N N . GLY A 1 182 ? 6.194 -5.272 14.856 1.00 98.75 182 GLY A N 1
ATOM 1300 C CA . GLY A 1 182 ? 5.925 -5.874 13.553 1.00 98.75 182 GLY A CA 1
ATOM 1301 C C . GLY A 1 182 ? 5.650 -4.847 12.446 1.00 98.75 182 GLY A C 1
ATOM 1302 O O . GLY A 1 182 ? 6.074 -5.073 11.321 1.00 98.75 182 GLY A O 1
ATOM 1303 N N . SER A 1 183 ? 5.055 -3.676 12.735 1.00 98.44 183 SER A N 1
ATOM 1304 C CA . SER A 1 183 ? 4.967 -2.587 11.741 1.00 98.44 183 SER A CA 1
ATOM 1305 C C . SER A 1 183 ? 6.352 -2.126 11.282 1.00 98.44 183 SER A C 1
ATOM 1307 O O . SER A 1 183 ? 6.558 -1.919 10.088 1.00 98.44 183 SER A O 1
ATOM 1309 N N . LEU A 1 184 ? 7.295 -1.971 12.217 1.00 98.44 184 LEU A N 1
ATOM 1310 C CA . LEU A 1 184 ? 8.665 -1.561 11.909 1.00 98.44 184 LEU A CA 1
ATOM 1311 C C . LEU A 1 184 ? 9.399 -2.637 11.101 1.00 98.44 184 LEU A C 1
ATOM 1313 O O . LEU A 1 184 ? 10.046 -2.321 10.106 1.00 98.44 184 LEU A O 1
ATOM 1317 N N . VAL A 1 185 ? 9.261 -3.906 11.490 1.00 98.75 185 VAL A N 1
ATOM 1318 C CA . VAL A 1 185 ? 9.883 -5.033 10.778 1.00 98.75 185 VAL A CA 1
ATOM 1319 C C . VAL A 1 185 ? 9.287 -5.203 9.378 1.00 98.75 185 VAL A C 1
ATOM 1321 O O . VAL A 1 185 ? 10.030 -5.430 8.423 1.00 98.75 185 VAL A O 1
ATOM 1324 N N . LEU A 1 186 ? 7.974 -5.017 9.210 1.00 98.50 186 LEU A N 1
ATOM 1325 C CA . LEU A 1 186 ? 7.331 -5.019 7.895 1.00 98.50 186 LEU A CA 1
ATOM 1326 C C . LEU A 1 186 ? 7.839 -3.865 7.023 1.00 98.50 186 LEU A C 1
ATOM 1328 O O . LEU A 1 186 ? 8.170 -4.080 5.860 1.00 98.50 186 LEU A O 1
ATOM 1332 N N . ALA A 1 187 ? 7.952 -2.657 7.583 1.00 97.69 187 ALA A N 1
ATOM 1333 C CA . ALA A 1 187 ? 8.507 -1.506 6.874 1.00 97.69 187 ALA A CA 1
ATOM 1334 C C . ALA A 1 187 ? 9.963 -1.750 6.445 1.00 97.69 187 ALA A C 1
ATOM 1336 O O . ALA A 1 187 ? 10.312 -1.473 5.299 1.00 97.69 187 ALA A O 1
ATOM 1337 N N . ALA A 1 188 ? 10.787 -2.336 7.320 1.00 98.00 188 ALA A N 1
ATOM 1338 C CA . ALA A 1 188 ? 12.151 -2.734 6.985 1.00 98.00 188 ALA A CA 1
ATOM 1339 C C . ALA A 1 188 ? 12.168 -3.792 5.870 1.00 98.00 188 ALA A C 1
ATOM 1341 O O . ALA A 1 188 ? 12.910 -3.649 4.902 1.00 98.00 188 ALA A O 1
ATOM 1342 N N . THR A 1 189 ? 11.301 -4.806 5.952 1.00 97.75 189 THR A N 1
ATOM 1343 C CA . THR A 1 189 ? 11.151 -5.842 4.915 1.00 97.75 189 THR A CA 1
ATOM 1344 C C . THR A 1 189 ? 10.850 -5.213 3.558 1.00 97.75 189 THR A C 1
ATOM 1346 O O . THR A 1 189 ? 11.537 -5.504 2.583 1.00 97.75 189 THR A O 1
ATOM 1349 N N . ILE A 1 190 ? 9.880 -4.297 3.498 1.00 96.44 190 ILE A N 1
ATOM 1350 C CA . ILE A 1 190 ? 9.523 -3.578 2.270 1.00 96.44 190 ILE A CA 1
ATOM 1351 C C . ILE A 1 190 ? 10.703 -2.737 1.781 1.00 96.44 190 ILE A C 1
ATOM 1353 O O . ILE A 1 190 ? 11.036 -2.822 0.606 1.00 96.44 190 ILE A O 1
ATOM 1357 N N . ALA A 1 191 ? 11.375 -1.982 2.654 1.00 94.81 191 ALA A N 1
ATOM 1358 C CA . ALA A 1 191 ? 12.518 -1.152 2.272 1.00 94.81 191 ALA A CA 1
ATOM 1359 C C . ALA A 1 191 ? 13.651 -1.979 1.638 1.00 94.81 191 ALA A C 1
ATOM 1361 O O . ALA A 1 191 ? 14.119 -1.647 0.549 1.00 94.81 191 ALA A O 1
ATOM 1362 N N . PHE A 1 192 ? 14.036 -3.100 2.256 1.00 94.56 192 PHE A N 1
ATOM 1363 C CA . PHE A 1 192 ? 15.016 -4.015 1.664 1.00 94.56 192 PHE A CA 1
ATOM 1364 C C . PHE A 1 192 ? 14.503 -4.676 0.378 1.00 94.56 192 PHE A C 1
ATOM 1366 O O . PHE A 1 192 ? 15.290 -4.924 -0.533 1.00 94.56 192 PHE A O 1
ATOM 1373 N N . GLY A 1 193 ? 13.195 -4.915 0.260 1.00 93.56 193 GLY A N 1
ATOM 1374 C CA . GLY A 1 193 ? 12.582 -5.435 -0.964 1.00 93.56 193 GLY A CA 1
ATOM 1375 C C . GLY A 1 193 ? 12.671 -4.439 -2.120 1.00 93.56 193 GLY A C 1
ATOM 1376 O O . GLY A 1 193 ? 13.024 -4.815 -3.238 1.00 93.56 193 GLY A O 1
ATOM 1377 N N . VAL A 1 194 ? 12.445 -3.150 -1.842 1.00 92.38 194 VAL A N 1
ATOM 1378 C CA . VAL A 1 194 ? 12.632 -2.062 -2.813 1.00 92.38 194 VAL A CA 1
ATOM 1379 C C . VAL A 1 194 ? 14.089 -1.969 -3.251 1.00 92.38 194 VAL A C 1
ATOM 1381 O O . VAL A 1 194 ? 14.352 -1.906 -4.448 1.00 92.38 194 VAL A O 1
ATOM 1384 N N . LEU A 1 195 ? 15.035 -2.028 -2.309 1.00 89.50 195 LEU A N 1
ATOM 1385 C CA . LEU A 1 195 ? 16.467 -2.034 -2.629 1.00 89.50 195 LEU A CA 1
ATOM 1386 C C . LEU A 1 195 ? 16.865 -3.249 -3.475 1.00 89.50 195 LEU A C 1
ATOM 1388 O O . LEU A 1 195 ? 17.614 -3.103 -4.437 1.00 89.50 195 LEU A O 1
ATOM 1392 N N . THR A 1 196 ? 16.338 -4.432 -3.158 1.00 89.38 196 THR A N 1
ATOM 1393 C CA . THR A 1 196 ? 16.600 -5.660 -3.927 1.00 89.38 196 THR A CA 1
ATOM 1394 C C . THR A 1 196 ? 16.058 -5.536 -5.349 1.00 89.38 196 THR A C 1
ATOM 1396 O O . THR A 1 196 ? 16.774 -5.802 -6.308 1.00 89.38 196 THR A O 1
ATOM 1399 N N . THR A 1 197 ? 14.828 -5.041 -5.502 1.00 87.12 197 THR A N 1
ATOM 1400 C CA . THR A 1 197 ? 14.194 -4.831 -6.815 1.00 87.12 197 THR A CA 1
ATOM 1401 C C . THR A 1 197 ? 14.950 -3.792 -7.645 1.00 87.12 197 THR A C 1
ATOM 1403 O O . THR A 1 197 ? 15.156 -3.983 -8.840 1.00 87.12 197 THR A O 1
ATOM 1406 N N . ALA A 1 198 ? 15.425 -2.719 -7.008 1.00 82.94 198 ALA A N 1
ATOM 1407 C CA . ALA A 1 198 ? 16.208 -1.657 -7.637 1.00 82.94 198 ALA A CA 1
ATOM 1408 C C . ALA A 1 198 ? 17.556 -2.133 -8.216 1.00 82.94 198 ALA A C 1
ATOM 1410 O O . ALA A 1 198 ? 18.079 -1.490 -9.126 1.00 82.94 198 ALA A O 1
ATOM 1411 N N . ASN A 1 199 ? 18.102 -3.242 -7.708 1.00 80.50 199 ASN A N 1
ATOM 1412 C CA . ASN A 1 199 ? 19.354 -3.847 -8.179 1.00 80.50 199 ASN A CA 1
ATOM 1413 C C . ASN A 1 199 ? 19.122 -5.143 -8.983 1.00 80.50 199 ASN A C 1
ATOM 1415 O O . ASN A 1 199 ? 20.082 -5.771 -9.416 1.00 80.50 199 ASN A O 1
ATOM 1419 N N . GLY A 1 200 ? 17.865 -5.553 -9.187 1.00 75.69 200 GLY A N 1
ATOM 1420 C CA . GLY A 1 200 ? 17.509 -6.748 -9.949 1.00 75.69 200 GLY A CA 1
ATOM 1421 C C . GLY A 1 200 ? 17.396 -6.504 -11.464 1.00 75.69 200 GLY A C 1
ATOM 1422 O O . GLY A 1 200 ? 17.229 -5.360 -11.903 1.00 75.69 200 GLY A O 1
ATOM 1423 N N . PRO A 1 201 ? 17.412 -7.581 -12.274 1.00 68.38 201 PRO A N 1
ATOM 1424 C CA . PRO A 1 201 ? 17.374 -7.515 -13.741 1.00 68.38 201 PRO A CA 1
ATOM 1425 C C . PRO A 1 201 ? 16.050 -6.987 -14.323 1.00 68.38 201 PRO A C 1
ATOM 1427 O O . PRO A 1 201 ? 15.999 -6.631 -15.492 1.00 68.38 201 PRO A O 1
ATOM 1430 N N . HIS A 1 202 ? 14.974 -6.911 -13.530 1.00 64.94 202 HIS A N 1
ATOM 1431 C CA . HIS A 1 202 ? 13.626 -6.550 -13.993 1.00 64.94 202 HIS A CA 1
ATOM 1432 C C . HIS A 1 202 ? 13.099 -5.265 -13.342 1.00 64.94 202 HIS A C 1
ATOM 1434 O O . HIS A 1 202 ? 12.027 -5.240 -12.741 1.00 64.94 202 HIS A O 1
ATOM 1440 N N . SER A 1 203 ? 13.854 -4.174 -13.452 1.00 57.03 203 SER A N 1
ATOM 1441 C CA . SER A 1 203 ? 13.563 -2.897 -12.779 1.00 57.03 203 SER A CA 1
ATOM 1442 C C . SER A 1 203 ? 12.851 -1.869 -13.676 1.00 57.03 203 SER A C 1
ATOM 1444 O O . SER A 1 203 ? 13.075 -0.663 -13.550 1.00 57.03 203 SER A O 1
ATOM 1446 N N . GLY A 1 204 ? 11.971 -2.355 -14.556 1.00 52.12 204 GLY A N 1
ATOM 1447 C CA . GLY A 1 204 ? 11.081 -1.547 -15.403 1.00 52.12 204 GLY A CA 1
ATOM 1448 C C . GLY A 1 204 ? 11.387 -1.586 -16.903 1.00 52.12 204 GLY A C 1
ATOM 1449 O O . GLY A 1 204 ? 10.521 -1.203 -17.681 1.00 52.12 204 GLY A O 1
ATOM 1450 N N . ASP A 1 205 ? 12.564 -2.075 -17.299 1.00 57.44 205 ASP A N 1
ATOM 1451 C CA . ASP A 1 205 ? 12.993 -2.262 -18.693 1.00 57.44 205 ASP A CA 1
ATOM 1452 C C . ASP A 1 205 ? 14.126 -3.312 -18.727 1.00 57.44 205 ASP A C 1
ATOM 1454 O O . ASP A 1 205 ? 14.972 -3.324 -17.830 1.00 57.44 205 ASP A O 1
ATOM 1458 N N . GLU A 1 206 ? 14.121 -4.212 -19.717 1.00 63.09 206 GLU A N 1
ATOM 1459 C CA . GLU A 1 206 ? 15.118 -5.285 -19.880 1.00 63.09 206 GLU A CA 1
ATOM 1460 C C . GLU A 1 206 ? 16.495 -4.782 -20.347 1.00 63.09 206 GLU A C 1
ATOM 1462 O O . GLU A 1 206 ? 17.505 -5.447 -20.112 1.00 63.09 206 GLU A O 1
ATOM 1467 N N . TYR A 1 207 ? 16.557 -3.596 -20.958 1.00 60.59 207 TYR A N 1
ATOM 1468 C CA . TYR A 1 207 ? 17.790 -2.996 -21.479 1.00 60.59 207 TYR A CA 1
ATOM 1469 C C . TYR A 1 207 ? 18.508 -2.108 -20.453 1.00 60.59 207 TYR A C 1
ATOM 1471 O O . TYR A 1 207 ? 19.632 -1.656 -20.693 1.00 60.59 207 TYR A O 1
ATOM 1479 N N . VAL A 1 208 ? 17.890 -1.850 -19.294 1.00 60.44 208 VAL A N 1
ATOM 1480 C CA . VAL A 1 208 ? 18.479 -1.013 -18.242 1.00 60.44 208 VAL A CA 1
ATOM 1481 C C . VAL A 1 208 ? 19.358 -1.862 -17.326 1.00 60.44 208 VAL A C 1
ATOM 1483 O O . VAL A 1 208 ? 18.907 -2.460 -16.349 1.00 60.44 208 VAL A O 1
ATOM 1486 N N . ILE A 1 209 ? 20.657 -1.874 -17.624 1.00 63.22 209 ILE A N 1
ATOM 1487 C CA . ILE A 1 209 ? 21.672 -2.551 -16.809 1.00 63.22 209 ILE A CA 1
ATOM 1488 C C . ILE A 1 209 ? 21.925 -1.737 -15.533 1.00 63.22 209 ILE A C 1
ATOM 1490 O O . ILE A 1 209 ? 22.329 -0.574 -15.583 1.00 63.22 209 ILE A O 1
ATOM 1494 N N . ARG A 1 210 ? 21.695 -2.347 -14.365 1.00 70.25 210 ARG A N 1
ATOM 1495 C CA . ARG A 1 210 ? 21.916 -1.711 -13.059 1.00 70.25 210 ARG A CA 1
ATOM 1496 C C . ARG A 1 210 ? 23.339 -1.965 -12.569 1.00 70.25 210 ARG A C 1
ATOM 1498 O O . ARG A 1 210 ? 23.735 -3.104 -12.356 1.00 70.25 210 ARG A O 1
ATOM 1505 N N . THR A 1 211 ? 24.089 -0.893 -12.340 1.00 61.00 211 THR A N 1
ATOM 1506 C CA . THR A 1 211 ? 25.372 -0.927 -11.626 1.00 61.00 211 THR A CA 1
ATOM 1507 C C . THR A 1 211 ? 25.120 -0.598 -10.156 1.00 61.00 211 THR A C 1
ATOM 1509 O O . THR A 1 211 ? 24.649 0.498 -9.848 1.00 61.00 211 THR A O 1
ATOM 1512 N N . GLY A 1 212 ? 25.393 -1.532 -9.247 1.00 71.44 212 GLY A N 1
ATOM 1513 C CA . GLY A 1 212 ? 25.061 -1.369 -7.834 1.00 71.44 212 GLY A CA 1
ATOM 1514 C C . GLY A 1 212 ? 25.511 -2.551 -6.983 1.00 71.44 212 GLY A C 1
ATOM 1515 O O . GLY A 1 212 ? 26.577 -3.119 -7.210 1.00 71.44 212 GLY A O 1
ATOM 1516 N N . PHE A 1 213 ? 24.705 -2.903 -5.987 1.00 77.00 213 PHE A N 1
ATOM 1517 C CA . PHE A 1 213 ? 24.982 -4.034 -5.103 1.00 77.00 213 PHE A CA 1
ATOM 1518 C C . PHE A 1 213 ? 24.595 -5.360 -5.765 1.00 77.00 213 PHE A C 1
ATOM 1520 O O . PHE A 1 213 ? 23.661 -5.411 -6.563 1.00 77.00 213 PHE A O 1
ATOM 1527 N N . ASP A 1 214 ? 25.271 -6.445 -5.385 1.00 83.00 214 ASP A N 1
ATOM 1528 C CA . ASP A 1 214 ? 24.929 -7.795 -5.838 1.00 83.00 214 ASP A CA 1
ATOM 1529 C C . ASP A 1 214 ? 23.493 -8.157 -5.414 1.00 83.00 214 ASP A C 1
ATOM 1531 O O . ASP A 1 214 ? 23.169 -8.233 -4.222 1.00 83.00 214 ASP A O 1
ATOM 1535 N N . ALA A 1 215 ? 22.628 -8.380 -6.406 1.00 79.94 215 ALA A N 1
ATOM 1536 C CA . ALA A 1 215 ? 21.222 -8.711 -6.208 1.00 79.94 215 ALA A CA 1
ATOM 1537 C C . ALA A 1 215 ? 21.021 -10.026 -5.438 1.00 79.94 215 ALA A C 1
ATOM 1539 O O . ALA A 1 215 ? 20.053 -10.154 -4.687 1.00 79.94 215 ALA A O 1
ATOM 1540 N N . THR A 1 216 ? 21.945 -10.979 -5.572 1.00 83.88 216 THR A N 1
ATOM 1541 C CA . THR A 1 216 ? 21.924 -12.263 -4.857 1.00 83.88 216 THR A CA 1
ATOM 1542 C C . THR A 1 216 ? 22.132 -12.036 -3.365 1.00 83.88 216 THR A C 1
ATOM 1544 O O . THR A 1 216 ? 21.376 -12.544 -2.536 1.00 83.88 216 THR A O 1
ATOM 1547 N N . ILE A 1 217 ? 23.116 -11.203 -3.009 1.00 88.75 217 ILE A N 1
ATOM 1548 C CA . ILE A 1 217 ? 23.376 -10.833 -1.612 1.00 88.75 217 ILE A CA 1
ATOM 1549 C C . ILE A 1 217 ? 22.185 -10.054 -1.051 1.00 88.75 217 ILE A C 1
ATOM 1551 O O . ILE A 1 217 ? 21.701 -10.366 0.040 1.00 88.75 217 ILE A O 1
ATOM 1555 N N . LEU A 1 218 ? 21.671 -9.073 -1.799 1.00 89.00 218 LEU A N 1
ATOM 1556 C CA . LEU A 1 218 ? 20.514 -8.287 -1.370 1.00 89.00 218 LEU A CA 1
ATOM 1557 C C . LEU A 1 218 ? 19.261 -9.142 -1.160 1.00 89.00 218 LEU A C 1
ATOM 1559 O O . LEU A 1 218 ? 18.547 -8.904 -0.189 1.00 89.00 218 LEU A O 1
ATOM 1563 N N . ALA A 1 219 ? 19.024 -10.169 -1.982 1.00 89.06 219 ALA A N 1
ATOM 1564 C CA . ALA A 1 219 ? 17.910 -11.095 -1.788 1.00 89.06 219 ALA A CA 1
ATOM 1565 C C . ALA A 1 219 ? 18.008 -11.840 -0.443 1.00 89.06 219 ALA A C 1
ATOM 1567 O O . ALA A 1 219 ? 17.013 -11.953 0.281 1.00 89.06 219 ALA A O 1
ATOM 1568 N N . HIS A 1 220 ? 19.210 -12.275 -0.050 1.00 91.00 220 HIS A N 1
ATOM 1569 C CA . HIS A 1 220 ? 19.430 -12.860 1.274 1.00 91.00 220 HIS A CA 1
ATOM 1570 C C . HIS A 1 220 ? 19.224 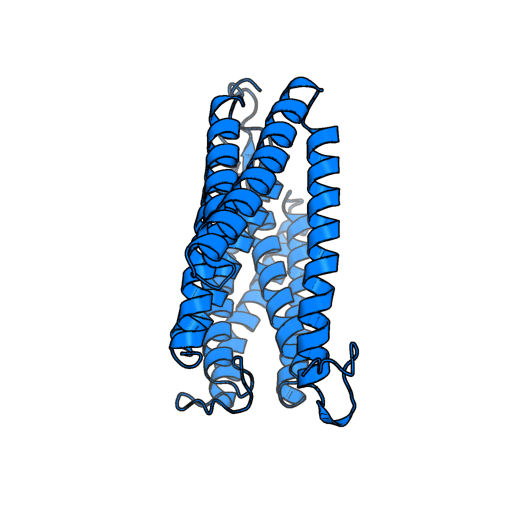-11.837 2.395 1.00 91.00 220 HIS A C 1
ATOM 1572 O O . HIS A 1 220 ? 18.509 -12.131 3.354 1.00 91.00 220 HIS A O 1
ATOM 1578 N N . VAL A 1 221 ? 19.772 -10.627 2.266 1.00 94.00 221 VAL A N 1
ATOM 1579 C CA . VAL A 1 221 ? 19.603 -9.561 3.270 1.00 94.00 221 VAL A CA 1
ATOM 1580 C C . VAL A 1 221 ? 18.131 -9.165 3.424 1.00 94.00 221 VAL A C 1
ATOM 1582 O O . VAL A 1 221 ? 17.653 -8.995 4.544 1.00 94.00 221 VAL A O 1
ATOM 1585 N N . HIS A 1 222 ? 17.379 -9.085 2.326 1.00 95.19 222 HIS A N 1
ATOM 1586 C CA . HIS A 1 222 ? 15.939 -8.835 2.330 1.00 95.19 222 HIS A CA 1
ATOM 1587 C C . HIS A 1 222 ? 15.147 -9.945 3.031 1.00 95.19 222 HIS A C 1
ATOM 1589 O O . HIS A 1 222 ? 14.161 -9.657 3.716 1.00 95.19 222 HIS A O 1
ATOM 1595 N N . SER A 1 223 ? 15.590 -11.201 2.923 1.00 95.19 223 SER A N 1
ATOM 1596 C CA . SER A 1 223 ? 14.916 -12.326 3.578 1.00 95.19 223 SER A CA 1
ATOM 1597 C C . SER A 1 223 ? 14.981 -12.267 5.112 1.00 95.19 223 SER A C 1
ATOM 1599 O O . SER A 1 223 ? 14.049 -12.724 5.771 1.00 95.19 223 SER A O 1
ATOM 1601 N N . TRP A 1 224 ? 16.012 -11.649 5.705 1.00 96.94 224 TRP A N 1
ATOM 1602 C CA . TRP A 1 224 ? 16.188 -11.583 7.165 1.00 96.94 224 TRP A CA 1
ATOM 1603 C C . TRP A 1 224 ? 15.038 -10.883 7.909 1.00 96.94 224 TRP A C 1
ATOM 1605 O O . TRP A 1 224 ? 14.444 -11.509 8.797 1.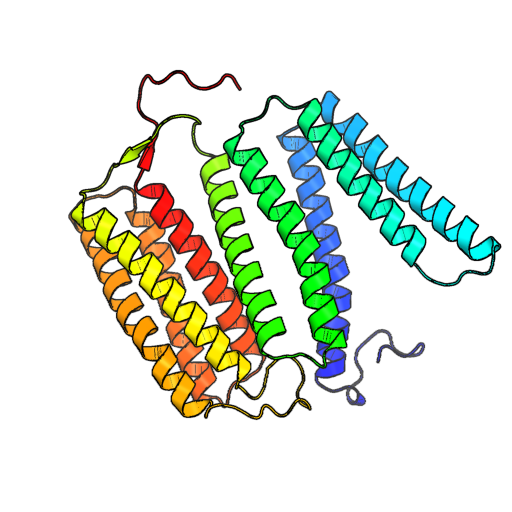00 96.94 224 TRP A O 1
ATOM 1615 N N . PRO A 1 225 ? 14.655 -9.631 7.578 1.00 97.56 225 PRO A N 1
ATOM 1616 C CA . PRO A 1 225 ? 13.475 -9.017 8.176 1.00 97.56 225 PRO A CA 1
ATOM 1617 C C . PRO A 1 225 ? 12.186 -9.765 7.790 1.00 97.56 225 PRO A C 1
ATOM 1619 O O . PRO A 1 225 ? 11.258 -9.795 8.595 1.00 97.56 225 PRO A O 1
ATOM 1622 N N . GLY A 1 226 ? 12.144 -10.456 6.643 1.00 96.50 226 GLY A N 1
ATOM 1623 C CA . GLY A 1 226 ? 11.032 -11.338 6.264 1.00 96.50 226 GLY A CA 1
ATOM 1624 C C . GLY A 1 226 ? 10.850 -12.544 7.200 1.00 96.50 226 GLY A C 1
ATOM 1625 O O . GLY A 1 226 ? 9.725 -12.848 7.613 1.00 96.50 226 GLY A O 1
ATOM 1626 N N . TYR A 1 227 ? 11.940 -13.198 7.613 1.00 96.81 227 TYR A N 1
ATOM 1627 C CA . TYR A 1 227 ? 11.903 -14.273 8.612 1.00 96.81 227 TYR A CA 1
ATOM 1628 C C . TYR A 1 227 ? 11.463 -13.751 9.980 1.00 96.81 227 TYR A C 1
ATOM 1630 O O . TYR A 1 227 ? 10.584 -14.341 10.615 1.00 96.81 227 TYR A O 1
ATOM 1638 N N . ALA A 1 228 ? 12.006 -12.605 10.403 1.00 98.25 228 ALA A N 1
ATOM 1639 C CA . ALA A 1 228 ? 11.587 -11.949 11.638 1.00 98.25 228 ALA A CA 1
ATOM 1640 C C . ALA A 1 228 ? 10.089 -11.594 11.606 1.00 98.25 228 ALA A C 1
ATOM 1642 O O . ALA A 1 228 ? 9.363 -11.875 12.563 1.00 98.25 228 ALA A O 1
ATOM 1643 N N . MET A 1 229 ? 9.601 -11.050 10.486 1.00 98.56 229 MET A N 1
ATOM 1644 C CA . MET A 1 229 ? 8.186 -10.734 10.293 1.00 98.56 229 MET A CA 1
ATOM 1645 C C . MET A 1 229 ? 7.316 -11.988 10.368 1.00 98.56 229 MET A C 1
ATOM 1647 O O . MET A 1 229 ? 6.261 -11.955 10.992 1.00 98.56 229 MET A O 1
ATOM 1651 N N . SER A 1 230 ? 7.763 -13.104 9.793 1.00 98.19 230 SER A N 1
ATOM 1652 C CA . SER A 1 230 ? 7.034 -14.378 9.835 1.00 98.19 230 SER A CA 1
ATOM 1653 C C . SER A 1 230 ? 6.882 -14.900 11.268 1.00 98.19 230 SER A C 1
ATOM 1655 O O . SER A 1 230 ? 5.779 -15.269 11.679 1.00 98.19 230 SER A O 1
ATOM 1657 N N . GLY A 1 231 ? 7.954 -14.844 12.066 1.00 98.69 231 GLY A N 1
ATOM 1658 C CA . GLY A 1 231 ? 7.908 -15.198 13.489 1.00 98.69 231 GLY A CA 1
ATOM 1659 C C . GLY A 1 231 ? 6.982 -14.284 14.299 1.00 98.69 231 GLY A C 1
ATOM 1660 O O . GLY A 1 231 ? 6.147 -14.762 15.070 1.00 98.69 231 GLY A O 1
ATOM 1661 N N . ILE A 1 232 ? 7.065 -12.967 14.078 1.00 98.81 232 ILE A N 1
ATOM 1662 C CA . ILE A 1 232 ? 6.182 -11.985 14.728 1.00 98.81 232 ILE A CA 1
ATOM 1663 C C . ILE A 1 232 ? 4.720 -12.210 14.323 1.00 98.81 232 ILE A C 1
ATOM 1665 O O . ILE A 1 232 ? 3.840 -12.186 15.182 1.00 98.81 232 ILE A O 1
ATOM 1669 N N . ALA A 1 233 ? 4.442 -12.462 13.043 1.00 98.75 233 ALA A N 1
ATOM 1670 C CA . ALA A 1 233 ? 3.097 -12.720 12.533 1.00 98.75 233 ALA A CA 1
ATOM 1671 C C . ALA A 1 233 ? 2.467 -13.942 13.212 1.00 98.75 233 ALA A C 1
ATOM 1673 O O . ALA A 1 233 ? 1.328 -13.873 13.680 1.00 98.75 233 ALA A O 1
ATOM 1674 N N . LEU A 1 234 ? 3.230 -15.034 13.327 1.00 98.81 234 LEU A N 1
ATOM 1675 C CA . LEU A 1 234 ? 2.792 -16.237 14.026 1.00 98.81 234 LEU A CA 1
ATOM 1676 C C . LEU A 1 234 ? 2.514 -15.948 15.507 1.00 98.81 234 LEU A C 1
ATOM 1678 O O . LEU A 1 234 ? 1.449 -16.310 16.006 1.00 98.81 234 LEU A O 1
ATOM 1682 N N . ALA A 1 235 ? 3.414 -15.237 16.193 1.00 98.75 235 ALA A N 1
ATOM 1683 C CA . ALA A 1 235 ? 3.220 -14.853 17.591 1.00 98.75 235 ALA A CA 1
ATOM 1684 C C . ALA A 1 235 ? 1.960 -13.989 17.786 1.00 98.75 235 ALA A C 1
ATOM 1686 O O . ALA A 1 235 ? 1.179 -14.233 18.707 1.00 98.75 235 ALA A O 1
ATOM 1687 N N . ILE A 1 236 ? 1.713 -13.021 16.898 1.00 98.81 236 ILE A N 1
ATOM 1688 C CA . ILE A 1 236 ? 0.500 -12.192 16.896 1.00 98.81 236 ILE A CA 1
ATOM 1689 C C . ILE A 1 236 ? -0.749 -13.069 16.740 1.00 98.81 236 ILE A C 1
ATOM 1691 O O . ILE A 1 236 ? -1.702 -12.899 17.501 1.00 98.81 236 ILE A O 1
ATOM 1695 N N . VAL A 1 237 ? -0.767 -14.006 15.784 1.00 98.81 237 VAL A N 1
ATOM 1696 C CA . VAL A 1 237 ? -1.910 -14.912 15.575 1.00 98.81 237 VAL A CA 1
ATOM 1697 C C . VAL A 1 237 ? -2.149 -15.777 16.807 1.00 98.81 237 VAL A C 1
ATOM 1699 O O . VAL A 1 237 ? -3.264 -15.782 17.330 1.00 98.81 237 VAL A O 1
ATOM 1702 N N . VAL A 1 238 ? -1.113 -16.449 17.310 1.00 98.75 238 VAL A N 1
ATOM 1703 C CA . VAL A 1 238 ? -1.206 -17.326 18.485 1.00 98.75 238 VAL A CA 1
ATOM 1704 C C . VAL A 1 238 ? -1.724 -16.551 19.697 1.00 98.75 238 VAL A C 1
ATOM 1706 O O . VAL A 1 238 ? -2.714 -16.952 20.306 1.00 98.75 238 VAL A O 1
ATOM 1709 N N . LEU A 1 239 ? -1.135 -15.394 20.013 1.00 98.62 239 LEU A N 1
ATOM 1710 C CA . LEU A 1 239 ? -1.569 -14.571 21.144 1.00 98.62 239 LEU A CA 1
ATOM 1711 C C . LEU A 1 239 ? -2.995 -14.034 20.965 1.00 98.62 239 LEU A C 1
ATOM 1713 O O . LEU A 1 239 ? -3.754 -14.002 21.934 1.00 98.62 239 LEU A O 1
ATOM 1717 N N . ALA A 1 240 ? -3.379 -13.638 19.747 1.00 98.38 240 ALA A N 1
ATOM 1718 C CA . ALA A 1 240 ? -4.735 -13.176 19.463 1.00 98.38 240 ALA A CA 1
ATOM 1719 C C . ALA A 1 240 ? -5.775 -14.281 19.679 1.00 98.38 240 ALA A C 1
ATOM 1721 O O . ALA A 1 240 ? -6.842 -14.009 20.229 1.00 98.38 240 ALA A O 1
ATOM 1722 N N . TRP A 1 241 ? -5.465 -15.519 19.293 1.00 98.19 241 TRP A N 1
ATOM 1723 C CA . TRP A 1 241 ? -6.343 -16.668 19.504 1.00 98.19 241 TRP A CA 1
ATOM 1724 C C . TRP A 1 241 ? -6.411 -17.093 20.970 1.00 98.19 241 TRP A C 1
ATOM 1726 O O . TRP A 1 241 ? -7.511 -17.191 21.510 1.00 98.19 241 TRP A O 1
ATOM 1736 N N . LEU A 1 242 ? -5.262 -17.269 21.632 1.00 98.19 242 LEU A N 1
ATOM 1737 C CA . LEU A 1 242 ? -5.193 -17.694 23.037 1.00 98.19 242 LEU A CA 1
ATOM 1738 C C . LEU A 1 242 ? -5.888 -16.715 23.991 1.00 98.19 242 LEU A C 1
ATOM 1740 O O . LEU A 1 242 ? -6.365 -17.113 25.049 1.00 98.19 242 LEU A O 1
ATOM 1744 N N . ARG A 1 243 ? -5.928 -15.426 23.638 1.00 97.25 243 ARG A N 1
ATOM 1745 C CA . ARG A 1 243 ? -6.522 -14.363 24.463 1.00 97.25 243 ARG A CA 1
ATOM 1746 C C . ARG A 1 243 ? -7.866 -13.854 23.934 1.00 97.25 243 ARG A C 1
ATOM 1748 O O . ARG A 1 243 ? -8.373 -12.877 24.473 1.00 97.25 243 ARG A O 1
ATOM 1755 N N . GLY A 1 244 ? -8.422 -14.461 22.881 1.00 97.00 244 GLY A N 1
ATOM 1756 C CA . GLY A 1 244 ? -9.707 -14.049 22.300 1.00 97.00 244 GLY A CA 1
ATOM 1757 C C . GLY A 1 244 ? -9.747 -12.587 21.832 1.00 97.00 244 GLY A C 1
ATOM 1758 O O . GLY A 1 244 ? -10.766 -11.918 21.985 1.00 97.00 244 GLY A O 1
ATOM 1759 N N . LEU A 1 245 ? -8.637 -12.060 21.302 1.00 97.62 245 LEU A N 1
ATOM 1760 C CA . LEU A 1 245 ? -8.512 -10.644 20.946 1.00 97.62 245 LEU A CA 1
ATOM 1761 C C . LEU A 1 245 ? -9.303 -10.294 19.671 1.00 97.62 245 LEU A C 1
ATOM 1763 O O . LEU A 1 245 ? -9.367 -11.100 18.736 1.00 97.62 245 LEU A O 1
ATOM 1767 N N . PRO A 1 246 ? -9.810 -9.050 19.550 1.00 95.88 246 PRO A N 1
ATOM 1768 C CA . PRO A 1 246 ? -10.562 -8.596 18.371 1.00 95.88 246 PRO A CA 1
ATOM 1769 C C . PRO A 1 246 ? -9.730 -8.551 17.078 1.00 95.88 246 PRO A C 1
ATOM 1771 O O . PRO A 1 246 ? -10.269 -8.395 15.983 1.00 95.88 246 PRO A O 1
ATOM 1774 N N . THR A 1 247 ? -8.410 -8.689 17.188 1.00 97.69 247 THR A N 1
ATOM 1775 C CA . THR A 1 247 ? -7.459 -8.734 16.075 1.00 97.69 247 THR A CA 1
ATOM 1776 C C . THR A 1 247 ? -7.393 -10.088 15.367 1.00 97.69 247 THR A C 1
ATOM 1778 O O . THR A 1 247 ? -6.836 -10.144 14.273 1.00 97.69 247 THR A O 1
ATOM 1781 N N . ARG A 1 248 ? -7.976 -11.156 15.938 1.00 97.12 248 ARG A N 1
ATOM 1782 C CA . ARG A 1 248 ? -7.878 -12.547 15.453 1.00 97.12 248 ARG A CA 1
ATOM 1783 C C . ARG A 1 248 ? -8.136 -12.719 13.953 1.00 97.12 248 ARG A C 1
ATOM 1785 O O . ARG A 1 248 ? -7.383 -13.413 13.284 1.00 97.12 248 ARG A O 1
ATOM 1792 N N . GLY A 1 249 ? -9.199 -12.113 13.423 1.00 97.38 249 GLY A N 1
ATOM 1793 C CA . GLY A 1 249 ? -9.541 -12.257 12.003 1.00 97.38 249 GLY A CA 1
ATOM 1794 C C . GLY A 1 249 ? -8.456 -11.677 11.095 1.00 97.38 249 GLY A C 1
ATOM 1795 O O . GLY A 1 249 ? -7.914 -12.367 10.240 1.00 97.38 249 GLY A O 1
ATOM 1796 N N . TRP A 1 250 ? -8.077 -10.422 11.342 1.00 97.81 250 TRP A N 1
ATOM 1797 C CA . TRP A 1 250 ? -7.085 -9.722 10.527 1.00 97.81 250 TRP A CA 1
ATOM 1798 C C . TRP A 1 250 ? -5.653 -10.216 10.744 1.00 97.81 250 TRP A C 1
ATOM 1800 O O . TRP A 1 250 ? -4.855 -10.125 9.816 1.00 97.81 250 TRP A O 1
ATOM 1810 N N . SER A 1 251 ? -5.319 -10.776 11.913 1.00 98.56 251 SER A N 1
ATOM 1811 C CA . SER A 1 251 ? -4.018 -11.424 12.108 1.00 98.56 251 SER A CA 1
ATOM 1812 C C . SER A 1 251 ? -3.903 -12.705 11.280 1.00 98.56 251 SER A C 1
ATOM 1814 O O . SER A 1 251 ? -2.865 -12.921 10.661 1.00 98.56 251 SER A O 1
ATOM 1816 N N . VAL A 1 252 ? -4.971 -13.510 11.196 1.00 98.56 252 VAL A N 1
ATOM 1817 C CA . VAL A 1 252 ? -5.016 -14.696 10.322 1.00 98.56 252 VAL A CA 1
ATOM 1818 C C . VAL A 1 252 ? -4.957 -14.295 8.849 1.00 98.56 252 VAL A C 1
ATOM 1820 O O . VAL A 1 252 ? -4.171 -14.874 8.106 1.00 98.56 252 VAL A O 1
ATOM 1823 N N . THR A 1 253 ? -5.725 -13.284 8.426 1.00 98.31 253 THR A N 1
ATOM 1824 C CA . THR A 1 253 ? -5.656 -12.765 7.048 1.00 98.31 253 THR A CA 1
ATOM 1825 C C . THR A 1 253 ? -4.243 -12.311 6.697 1.00 98.31 253 THR A C 1
ATOM 1827 O O . THR A 1 253 ? -3.721 -12.701 5.657 1.00 98.31 253 THR A O 1
ATOM 1830 N N . PHE A 1 254 ? -3.602 -11.529 7.569 1.00 98.62 254 PHE A N 1
ATOM 1831 C CA . PHE A 1 254 ? -2.231 -11.081 7.350 1.00 98.62 254 PHE A CA 1
ATOM 1832 C C . PHE A 1 254 ? -1.250 -12.257 7.256 1.00 98.62 254 PHE A C 1
ATOM 1834 O O . PHE A 1 254 ? -0.461 -12.300 6.317 1.00 98.62 254 PHE A O 1
ATOM 1841 N N . LEU A 1 255 ? -1.327 -13.235 8.167 1.00 98.69 255 LEU A N 1
ATOM 1842 C CA . LEU A 1 255 ? -0.463 -14.417 8.124 1.00 98.69 255 LEU A CA 1
ATOM 1843 C C . LEU A 1 255 ? -0.673 -15.234 6.841 1.00 98.69 255 LEU A C 1
ATOM 1845 O O . LEU A 1 255 ? 0.301 -15.678 6.245 1.00 98.69 255 LEU A O 1
ATOM 1849 N N . ALA A 1 256 ? -1.917 -15.400 6.387 1.00 98.56 256 ALA A N 1
ATOM 1850 C CA . ALA A 1 256 ? -2.219 -16.121 5.153 1.00 98.56 256 ALA A CA 1
ATOM 1851 C C . ALA A 1 256 ? -1.596 -15.434 3.927 1.00 98.56 256 ALA A C 1
ATOM 1853 O O . ALA A 1 256 ? -0.920 -16.091 3.138 1.00 98.56 256 ALA A O 1
ATOM 1854 N N . VAL A 1 257 ? -1.758 -14.111 3.799 1.00 98.44 257 VAL A N 1
ATOM 1855 C CA . VAL A 1 257 ? -1.121 -13.341 2.716 1.00 98.44 257 VAL A CA 1
ATOM 1856 C C . VAL A 1 257 ? 0.404 -13.416 2.826 1.00 98.44 257 VAL A C 1
ATOM 1858 O O . VAL A 1 257 ? 1.068 -13.613 1.814 1.00 98.44 257 VAL A O 1
ATOM 1861 N N . LEU A 1 258 ? 0.961 -13.333 4.040 1.00 98.44 258 LEU A N 1
ATOM 1862 C CA . LEU A 1 258 ? 2.404 -13.412 4.273 1.00 98.44 258 LEU A CA 1
ATOM 1863 C C . LEU A 1 258 ? 2.984 -14.783 3.894 1.00 98.44 258 LEU A C 1
ATOM 1865 O O . LEU A 1 258 ? 4.064 -14.844 3.316 1.00 98.44 258 LEU A O 1
ATOM 1869 N N . ILE A 1 259 ? 2.275 -15.881 4.166 1.00 98.50 259 ILE A N 1
ATOM 1870 C CA . ILE A 1 259 ? 2.699 -17.221 3.733 1.00 98.50 259 ILE A CA 1
ATOM 1871 C C . ILE A 1 259 ? 2.791 -17.267 2.207 1.00 98.50 259 ILE A C 1
ATOM 1873 O O . ILE A 1 259 ? 3.816 -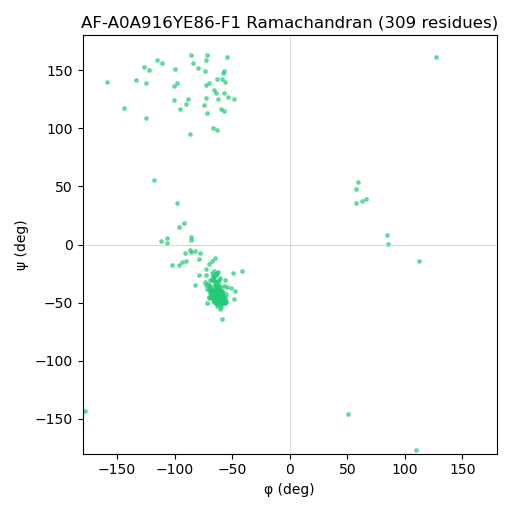17.684 1.672 1.00 98.50 259 ILE A O 1
ATOM 1877 N N . VAL A 1 260 ? 1.766 -16.782 1.498 1.00 98.38 260 VAL A N 1
ATOM 1878 C CA . VAL A 1 260 ? 1.796 -16.722 0.028 1.00 98.38 260 VAL A CA 1
ATOM 1879 C C . VAL A 1 260 ? 2.922 -15.799 -0.457 1.00 98.38 260 VAL A C 1
ATOM 1881 O O . VAL A 1 260 ? 3.648 -16.169 -1.376 1.00 98.38 260 VAL A O 1
ATOM 1884 N N . GLN A 1 261 ? 3.136 -14.650 0.193 1.00 98.12 261 GLN A N 1
ATOM 1885 C CA . GLN A 1 261 ? 4.238 -13.726 -0.100 1.00 98.12 261 GLN A CA 1
ATOM 1886 C C . GLN A 1 261 ? 5.602 -14.418 -0.012 1.00 98.12 261 GLN A C 1
ATOM 1888 O O . GLN A 1 261 ? 6.422 -14.267 -0.918 1.00 98.12 261 GLN A O 1
ATOM 1893 N N . VAL A 1 262 ? 5.841 -15.192 1.050 1.00 97.62 262 VAL A N 1
ATOM 1894 C CA . VAL A 1 262 ? 7.093 -15.938 1.251 1.00 97.62 262 VAL A CA 1
ATOM 1895 C C . VAL A 1 262 ? 7.250 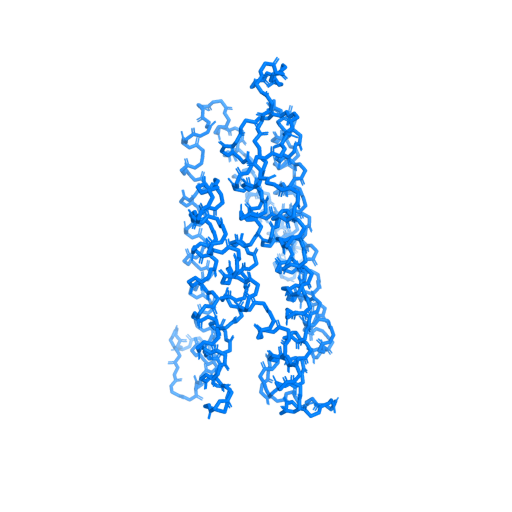-17.031 0.198 1.00 97.62 262 VAL A C 1
ATOM 1897 O O . VAL A 1 262 ? 8.308 -17.121 -0.420 1.00 97.62 262 VAL A O 1
ATOM 1900 N N . LEU A 1 263 ? 6.203 -17.820 -0.059 1.00 97.56 263 LEU A N 1
ATOM 1901 C CA . LEU A 1 263 ? 6.241 -18.891 -1.060 1.00 97.56 263 LEU A CA 1
ATOM 1902 C C . LEU A 1 263 ? 6.549 -18.346 -2.460 1.00 97.56 263 LEU A C 1
ATOM 1904 O O . LEU A 1 263 ? 7.456 -18.843 -3.127 1.00 97.56 263 LEU A O 1
ATOM 1908 N N . VAL A 1 264 ? 5.849 -17.289 -2.882 1.00 97.69 264 VAL A N 1
ATOM 1909 C CA . VAL A 1 264 ? 6.108 -16.619 -4.165 1.00 97.69 264 VAL A CA 1
ATOM 1910 C C . VAL A 1 264 ? 7.507 -16.003 -4.181 1.00 97.69 264 VAL A C 1
ATOM 1912 O O . VAL A 1 264 ? 8.199 -16.112 -5.187 1.00 97.69 264 VAL A O 1
ATOM 1915 N N . GLY A 1 265 ? 7.947 -15.404 -3.069 1.00 95.38 265 GLY A N 1
ATOM 1916 C CA . GLY A 1 265 ? 9.270 -14.790 -2.933 1.00 95.38 265 GLY A CA 1
ATOM 1917 C C . GLY A 1 265 ? 10.424 -15.777 -3.110 1.00 95.38 265 GLY A C 1
ATOM 1918 O O . GLY A 1 265 ? 11.379 -15.494 -3.832 1.00 95.38 265 GLY A O 1
ATOM 1919 N N . VAL A 1 266 ? 10.315 -16.958 -2.503 1.00 94.94 266 VAL A N 1
ATOM 1920 C CA . VAL A 1 266 ? 11.293 -18.041 -2.671 1.00 94.94 266 VAL A CA 1
ATOM 1921 C C . VAL A 1 266 ? 11.225 -18.610 -4.088 1.00 94.94 266 VAL A C 1
ATOM 1923 O O . VAL A 1 266 ? 12.261 -18.840 -4.711 1.00 94.94 266 VAL A O 1
ATOM 1926 N N . TRP A 1 267 ? 10.018 -18.797 -4.631 1.00 95.75 267 TRP A N 1
ATOM 1927 C CA . TRP A 1 267 ? 9.850 -19.329 -5.981 1.00 95.75 267 TRP A CA 1
ATOM 1928 C C . TRP A 1 267 ? 10.472 -18.415 -7.041 1.00 95.75 267 TRP A C 1
ATOM 1930 O O . TRP A 1 267 ? 11.249 -18.899 -7.862 1.00 95.75 267 TRP A O 1
ATOM 1940 N N . GLN A 1 268 ? 10.213 -17.103 -7.001 1.00 93.50 268 GLN A N 1
ATOM 1941 C CA . GLN A 1 268 ? 10.806 -16.176 -7.970 1.00 93.50 268 GLN A CA 1
ATOM 1942 C C . GLN A 1 268 ? 12.336 -16.155 -7.896 1.00 93.50 268 GLN A C 1
ATOM 1944 O O . GLN A 1 268 ? 12.983 -16.099 -8.937 1.00 93.50 268 GLN A O 1
ATOM 1949 N N . ALA A 1 269 ? 12.919 -16.240 -6.693 1.00 90.50 269 ALA A N 1
ATOM 1950 C CA . ALA A 1 269 ? 14.368 -16.212 -6.518 1.00 90.50 269 ALA A CA 1
ATOM 1951 C C . ALA A 1 269 ? 15.024 -17.448 -7.154 1.00 90.50 269 ALA A C 1
ATOM 1953 O O . ALA A 1 269 ? 16.043 -17.331 -7.828 1.00 90.50 269 ALA A O 1
ATOM 1954 N N . ASN A 1 270 ? 14.390 -18.614 -7.013 1.00 91.81 270 ASN A N 1
ATOM 1955 C CA . ASN A 1 270 ? 14.880 -19.870 -7.583 1.00 91.81 270 ASN A CA 1
ATOM 1956 C C . ASN A 1 270 ? 14.592 -20.012 -9.086 1.00 91.81 270 ASN A C 1
ATOM 1958 O O . ASN A 1 270 ? 15.304 -20.732 -9.778 1.00 91.81 270 ASN A O 1
ATOM 1962 N N . ALA A 1 271 ? 13.553 -19.347 -9.595 1.00 91.19 271 ALA A N 1
ATOM 1963 C CA . ALA A 1 271 ? 13.126 -19.420 -10.993 1.00 91.19 271 ALA A CA 1
ATOM 1964 C C . ALA A 1 271 ? 13.760 -18.339 -11.888 1.00 91.19 271 ALA A C 1
ATOM 1966 O O . ALA A 1 271 ? 13.228 -18.049 -12.957 1.00 91.19 271 ALA A O 1
ATOM 1967 N N . SER A 1 272 ? 14.861 -17.718 -11.448 1.00 87.12 272 SER A N 1
ATOM 1968 C CA . SER A 1 272 ? 15.552 -16.652 -12.192 1.00 87.12 272 SER A CA 1
ATOM 1969 C C . SER A 1 272 ? 14.693 -15.399 -12.416 1.00 87.12 272 SER A C 1
ATOM 1971 O O . SER A 1 272 ? 14.786 -14.748 -13.450 1.00 87.12 272 SER A O 1
ATOM 1973 N N . LEU A 1 273 ? 13.879 -15.048 -11.415 1.00 87.06 273 LEU A N 1
ATOM 1974 C CA . LEU A 1 273 ? 13.073 -13.825 -11.335 1.00 87.06 273 LEU A CA 1
ATOM 1975 C C . LEU A 1 273 ? 12.049 -13.621 -12.476 1.00 87.06 273 LEU A C 1
ATOM 1977 O O . LEU A 1 273 ? 12.010 -12.541 -13.059 1.00 87.06 273 LEU A O 1
ATOM 1981 N N . PRO A 1 274 ? 11.145 -14.578 -12.778 1.00 87.38 274 PRO A N 1
ATOM 1982 C CA . PRO A 1 274 ? 10.162 -14.399 -13.847 1.00 87.38 274 PRO A CA 1
ATOM 1983 C C . PRO A 1 274 ? 9.299 -13.141 -13.613 1.00 87.38 274 PRO A C 1
ATOM 1985 O O . PRO A 1 274 ? 8.724 -13.017 -12.524 1.00 87.38 274 PRO A O 1
ATOM 1988 N N . PRO A 1 275 ? 9.118 -12.243 -14.606 1.00 83.38 275 PRO A N 1
ATOM 1989 C CA . PRO A 1 275 ? 8.459 -10.946 -14.402 1.00 83.38 275 PRO A CA 1
ATOM 1990 C C . PRO A 1 275 ? 7.063 -11.031 -13.774 1.00 83.38 275 PRO A C 1
ATOM 1992 O O . PRO A 1 275 ? 6.697 -10.209 -12.934 1.00 83.38 275 PRO A O 1
ATOM 1995 N N . LEU A 1 276 ? 6.286 -12.059 -14.134 1.00 86.62 276 LEU A N 1
ATOM 1996 C CA . LEU A 1 276 ? 4.963 -12.285 -13.556 1.00 86.62 276 LEU A CA 1
ATOM 1997 C C . LEU A 1 276 ? 5.034 -12.578 -12.050 1.00 86.62 276 LEU A C 1
ATOM 1999 O O . LEU A 1 276 ? 4.237 -12.033 -11.291 1.00 86.62 276 LEU A O 1
ATOM 2003 N N . LEU A 1 277 ? 5.985 -13.405 -11.603 1.00 89.75 277 LEU A N 1
ATOM 2004 C CA . LEU A 1 277 ? 6.140 -13.720 -10.180 1.00 89.75 277 LEU A CA 1
ATOM 2005 C C . LEU A 1 277 ? 6.616 -12.502 -9.388 1.00 89.75 277 LEU A C 1
ATOM 2007 O O . LEU A 1 277 ? 6.114 -12.280 -8.287 1.00 89.75 277 LEU A O 1
ATOM 2011 N N . VAL A 1 278 ? 7.496 -11.680 -9.971 1.00 90.94 278 VAL A N 1
ATOM 2012 C CA . VAL A 1 278 ? 7.911 -10.392 -9.389 1.00 90.94 278 VAL A CA 1
ATOM 2013 C C . VAL A 1 278 ? 6.700 -9.481 -9.199 1.00 90.94 278 VAL A C 1
ATOM 2015 O O . VAL A 1 278 ? 6.458 -8.994 -8.093 1.00 90.94 278 VAL A O 1
ATOM 2018 N N . GLY A 1 279 ? 5.873 -9.321 -10.237 1.00 89.50 279 GLY A N 1
ATOM 2019 C CA . GLY A 1 279 ? 4.638 -8.539 -10.157 1.00 89.50 279 GLY A CA 1
ATOM 2020 C C . GLY A 1 279 ? 3.671 -9.063 -9.089 1.00 89.50 279 GLY A C 1
ATOM 2021 O O . GLY A 1 279 ? 3.168 -8.288 -8.272 1.00 89.50 279 GLY A O 1
ATOM 2022 N N . VAL A 1 280 ? 3.458 -10.381 -9.028 1.00 93.75 280 VAL A N 1
ATOM 2023 C CA . VAL A 1 280 ? 2.619 -11.017 -7.996 1.00 93.75 280 VAL A CA 1
ATOM 2024 C C . VAL A 1 280 ? 3.182 -10.765 -6.594 1.00 93.75 280 VAL A C 1
ATOM 2026 O O . VAL A 1 280 ? 2.424 -10.403 -5.693 1.00 93.75 280 VAL A O 1
ATOM 2029 N N . HIS A 1 281 ? 4.496 -10.885 -6.402 1.00 95.88 281 HIS A N 1
ATOM 2030 C CA . HIS A 1 281 ? 5.157 -10.623 -5.123 1.00 95.88 281 HIS A CA 1
ATOM 2031 C C . HIS A 1 281 ? 5.026 -9.154 -4.680 1.00 95.88 281 HIS A C 1
ATOM 2033 O O . HIS A 1 281 ? 4.844 -8.871 -3.495 1.00 95.88 281 HIS A O 1
ATOM 2039 N N . MET A 1 282 ? 5.069 -8.203 -5.617 1.00 94.81 282 MET A N 1
ATOM 2040 C CA . MET A 1 282 ? 4.844 -6.779 -5.331 1.00 94.81 282 MET A CA 1
ATOM 2041 C C . MET A 1 282 ? 3.388 -6.499 -4.927 1.00 94.81 282 MET A C 1
ATOM 2043 O O . MET A 1 282 ? 3.134 -5.780 -3.958 1.00 94.81 282 MET A O 1
ATOM 2047 N N . VAL A 1 283 ? 2.413 -7.107 -5.612 1.00 94.94 283 VAL A N 1
ATOM 2048 C CA . VAL A 1 283 ? 0.988 -6.985 -5.248 1.00 94.94 283 VAL A CA 1
ATOM 2049 C C . VAL A 1 283 ? 0.725 -7.581 -3.864 1.00 94.94 283 VAL A C 1
ATOM 2051 O O . VAL A 1 283 ? 0.078 -6.953 -3.024 1.00 94.94 283 VAL A O 1
ATOM 2054 N N . LEU A 1 284 ? 1.257 -8.770 -3.589 1.00 97.75 284 LEU A N 1
ATOM 2055 C CA . LEU A 1 284 ? 1.141 -9.424 -2.287 1.00 97.75 284 LEU A CA 1
ATOM 2056 C C . LEU A 1 284 ? 1.850 -8.633 -1.170 1.00 97.75 284 LEU A C 1
ATOM 2058 O O . LEU A 1 284 ? 1.341 -8.598 -0.046 1.00 97.75 284 LEU A O 1
ATOM 2062 N N . ALA A 1 285 ? 2.948 -7.921 -1.457 1.00 97.50 285 ALA A N 1
ATOM 2063 C CA . ALA A 1 285 ? 3.560 -6.982 -0.511 1.00 97.50 285 ALA A CA 1
ATOM 2064 C C . ALA A 1 285 ? 2.603 -5.831 -0.150 1.00 97.50 285 ALA A C 1
ATOM 2066 O O . ALA A 1 285 ? 2.429 -5.513 1.031 1.00 97.50 285 ALA A O 1
ATOM 2067 N N . ALA A 1 286 ? 1.925 -5.245 -1.144 1.00 97.81 286 ALA A N 1
ATOM 2068 C CA . ALA A 1 286 ? 0.924 -4.201 -0.919 1.00 97.81 286 ALA A CA 1
ATOM 2069 C C . ALA A 1 286 ? -0.288 -4.722 -0.121 1.00 97.81 286 ALA A C 1
ATOM 2071 O O . ALA A 1 286 ? -0.742 -4.066 0.822 1.00 97.81 286 ALA A O 1
ATOM 2072 N N . LEU A 1 287 ? -0.773 -5.930 -0.434 1.00 97.88 287 LEU A N 1
ATOM 2073 C CA . LEU A 1 287 ? -1.850 -6.589 0.315 1.00 97.88 287 LEU A CA 1
ATOM 2074 C C . LEU A 1 287 ? -1.439 -6.907 1.758 1.00 97.88 287 LEU A C 1
ATOM 2076 O O . LEU A 1 287 ? -2.234 -6.707 2.677 1.00 97.88 287 LEU A O 1
ATOM 2080 N N . SER A 1 288 ? -0.197 -7.344 1.972 1.00 98.31 288 SER A N 1
ATOM 2081 C CA . SER A 1 288 ? 0.360 -7.591 3.307 1.00 98.31 288 SER A CA 1
ATOM 2082 C C . SER A 1 288 ? 0.366 -6.308 4.138 1.00 98.31 288 SER A C 1
ATOM 2084 O O . SER A 1 288 ? -0.097 -6.308 5.280 1.00 98.31 288 SER A O 1
ATOM 2086 N N . ALA A 1 289 ? 0.814 -5.192 3.554 1.00 98.50 289 ALA A N 1
ATOM 2087 C CA . ALA A 1 289 ? 0.817 -3.888 4.211 1.00 98.50 289 ALA A CA 1
ATOM 2088 C C . ALA A 1 289 ? -0.605 -3.398 4.544 1.00 98.50 289 ALA A C 1
ATOM 2090 O O . ALA A 1 289 ? -0.870 -2.989 5.678 1.00 98.50 289 ALA A O 1
ATOM 2091 N N . ALA A 1 290 ? -1.549 -3.525 3.605 1.00 98.44 290 ALA A N 1
ATOM 2092 C CA . ALA A 1 290 ? -2.956 -3.190 3.825 1.00 98.44 290 ALA A CA 1
ATOM 2093 C C . ALA A 1 290 ? -3.596 -4.033 4.945 1.00 98.44 290 ALA A C 1
ATOM 2095 O O . ALA A 1 290 ? -4.255 -3.491 5.840 1.00 98.44 290 ALA A O 1
ATOM 2096 N N . ALA A 1 291 ? -3.371 -5.352 4.936 1.00 98.50 291 ALA A N 1
ATOM 2097 C CA . ALA A 1 291 ? -3.859 -6.260 5.971 1.00 98.50 291 ALA A CA 1
ATOM 2098 C C . ALA A 1 291 ? -3.260 -5.924 7.346 1.00 98.50 291 ALA A C 1
ATOM 2100 O O . ALA A 1 291 ? -3.973 -5.942 8.353 1.00 98.50 291 ALA A O 1
ATOM 2101 N N . TYR A 1 292 ? -1.980 -5.541 7.393 1.00 98.69 292 TYR A N 1
ATOM 2102 C CA . TYR A 1 292 ? -1.325 -5.127 8.631 1.00 98.69 292 TYR A CA 1
ATOM 2103 C C . TYR A 1 292 ? -1.889 -3.811 9.182 1.00 98.69 292 TYR A C 1
ATOM 2105 O O . TYR A 1 292 ? -2.114 -3.688 10.387 1.00 98.69 292 TYR A O 1
ATOM 2113 N N . VAL A 1 293 ? -2.198 -2.834 8.322 1.00 98.62 293 VAL A N 1
ATOM 2114 C CA . VAL A 1 293 ? -2.899 -1.604 8.736 1.00 98.62 293 VAL A CA 1
ATOM 2115 C C . VAL A 1 293 ? -4.265 -1.934 9.336 1.00 98.62 293 VAL A C 1
ATOM 2117 O O . VAL A 1 293 ? -4.615 -1.423 10.404 1.00 98.62 293 VAL A O 1
ATOM 2120 N N . ALA A 1 294 ? -5.029 -2.820 8.695 1.00 98.06 294 ALA A N 1
ATOM 2121 C CA . ALA A 1 294 ? -6.321 -3.248 9.216 1.00 98.06 294 ALA A CA 1
ATOM 2122 C C . ALA A 1 294 ? -6.188 -3.946 10.582 1.00 98.06 294 ALA A C 1
ATOM 2124 O O . ALA A 1 294 ? -6.949 -3.635 11.503 1.00 98.06 294 ALA A O 1
ATOM 2125 N N . LEU A 1 295 ? -5.180 -4.807 10.753 1.00 98.38 295 LEU A N 1
ATOM 2126 C CA . LEU A 1 295 ? -4.820 -5.419 12.033 1.00 98.38 295 LEU A CA 1
ATOM 2127 C C . LEU A 1 295 ? -4.512 -4.364 13.112 1.00 98.38 295 LEU A C 1
ATOM 2129 O O . LEU A 1 295 ? -5.089 -4.419 14.202 1.00 98.38 295 LEU A O 1
ATOM 2133 N N . VAL A 1 296 ? -3.657 -3.381 12.811 1.00 98.44 296 VAL A N 1
ATOM 2134 C CA . VAL A 1 296 ? -3.283 -2.299 13.741 1.00 98.44 296 VAL A CA 1
ATOM 2135 C C . VAL A 1 296 ? -4.517 -1.516 14.194 1.00 98.44 296 VAL A C 1
ATOM 2137 O O . VAL A 1 296 ? -4.705 -1.270 15.389 1.00 98.44 296 VAL A O 1
ATOM 2140 N N . LEU A 1 297 ? -5.402 -1.159 13.262 1.00 96.94 297 LEU A N 1
ATOM 2141 C CA . LEU A 1 297 ? -6.612 -0.393 13.568 1.00 96.94 297 LEU A CA 1
ATOM 2142 C C . LEU A 1 297 ? -7.629 -1.182 14.408 1.00 96.94 297 LEU A C 1
ATOM 2144 O O . LEU A 1 297 ? -8.411 -0.572 15.144 1.00 96.94 297 LEU A O 1
ATOM 2148 N N . ARG A 1 298 ? -7.596 -2.520 14.362 1.00 96.06 298 ARG A N 1
ATOM 2149 C CA . ARG A 1 298 ? -8.451 -3.405 15.175 1.00 96.06 298 ARG A CA 1
ATOM 2150 C C . ARG A 1 298 ? -7.988 -3.558 16.622 1.00 96.06 298 ARG A C 1
ATOM 2152 O O . ARG A 1 298 ? -8.745 -4.086 17.429 1.00 96.06 298 ARG A O 1
ATOM 2159 N N . MET A 1 299 ? -6.819 -3.028 16.989 1.00 97.31 299 MET A N 1
ATOM 2160 C CA . MET A 1 299 ? -6.395 -2.956 18.394 1.00 97.31 299 MET A CA 1
ATOM 2161 C C . MET A 1 299 ? -7.206 -1.946 19.219 1.00 97.31 299 MET A C 1
ATOM 2163 O O . MET A 1 299 ? -7.168 -1.991 20.452 1.00 97.31 299 MET A O 1
ATOM 2167 N N . LYS A 1 300 ? -7.932 -1.023 18.567 1.00 95.44 300 LYS A N 1
ATOM 2168 C CA . LYS A 1 300 ? -8.670 0.064 19.225 1.00 95.44 300 LYS A CA 1
ATOM 2169 C C . LYS A 1 300 ? -10.153 0.085 18.859 1.00 95.44 300 LYS A C 1
ATOM 2171 O O . LYS A 1 300 ? -10.513 0.026 17.677 1.00 95.44 300 LYS A O 1
ATOM 2176 N N . ARG A 1 301 ? -11.014 0.336 19.847 1.00 91.81 301 ARG A N 1
ATOM 2177 C CA . ARG A 1 301 ? -12.463 0.553 19.658 1.00 91.81 301 ARG A CA 1
ATOM 2178 C C . ARG A 1 301 ? -12.882 1.975 20.048 1.00 91.81 301 ARG A C 1
ATOM 2180 O O . ARG A 1 301 ? -12.149 2.611 20.801 1.00 91.81 301 ARG A O 1
ATOM 2187 N N . PRO A 1 302 ? -14.021 2.485 19.550 1.00 89.62 302 PRO A N 1
ATOM 2188 C CA . PRO A 1 302 ? -14.611 3.726 20.053 1.00 89.62 302 PRO A CA 1
ATOM 2189 C C . PRO A 1 302 ? -14.921 3.637 21.552 1.00 89.62 302 PRO A C 1
ATOM 2191 O O . PRO A 1 302 ? -15.357 2.586 22.022 1.00 89.62 302 PRO A O 1
ATOM 2194 N N . ILE A 1 303 ? -14.710 4.729 22.286 1.00 88.56 303 ILE A N 1
ATOM 2195 C CA . ILE A 1 303 ? -15.098 4.819 23.702 1.00 88.56 303 ILE A CA 1
ATOM 2196 C C . ILE A 1 303 ? -16.626 4.933 23.785 1.00 88.56 303 ILE A C 1
ATOM 2198 O O . ILE A 1 303 ? -17.223 5.803 23.147 1.00 88.56 303 ILE A O 1
ATOM 2202 N N . SER A 1 304 ? -17.262 4.053 24.562 1.00 77.38 304 SER A N 1
ATOM 2203 C CA . SER A 1 304 ? -18.719 4.067 24.752 1.00 77.38 304 SER A CA 1
ATOM 2204 C C . SER A 1 304 ? -19.148 5.339 25.493 1.00 77.38 304 SER A C 1
ATOM 2206 O O . SER A 1 304 ? -18.538 5.695 26.495 1.00 77.38 304 SER A O 1
ATOM 2208 N N . GLY A 1 305 ? -20.183 6.032 25.004 1.00 67.94 305 GLY A N 1
ATOM 2209 C CA . GLY A 1 305 ? -20.724 7.245 25.639 1.00 67.94 305 GLY A CA 1
ATOM 2210 C C . GLY A 1 305 ? -20.025 8.564 25.280 1.00 67.94 305 GLY A C 1
ATOM 2211 O O . GLY A 1 305 ? -20.447 9.615 25.754 1.00 67.94 305 GLY A O 1
ATOM 2212 N N . SER A 1 306 ? -18.995 8.555 24.425 1.00 62.38 306 SER A N 1
ATOM 2213 C CA . SER A 1 306 ? -18.432 9.798 23.878 1.00 62.38 306 SER A CA 1
ATOM 2214 C C . SER A 1 306 ? -19.394 10.402 22.843 1.00 62.38 306 SER A C 1
ATOM 2216 O O . SER A 1 306 ? -19.931 9.643 22.029 1.00 62.38 306 SER A O 1
ATOM 2218 N N . PRO A 1 307 ? -19.626 11.731 22.834 1.00 58.91 307 PRO A N 1
ATOM 2219 C CA . PRO A 1 307 ? -20.487 12.354 21.838 1.00 58.91 307 PRO A CA 1
ATOM 2220 C C . PRO A 1 307 ? -19.963 12.035 20.436 1.00 58.91 307 PRO A C 1
ATOM 2222 O O . PRO A 1 307 ? -18.867 12.445 20.048 1.00 58.91 307 PRO A O 1
ATOM 2225 N N . SER A 1 308 ? -20.747 11.280 19.666 1.00 58.12 308 SER A N 1
ATOM 2226 C CA . SER A 1 308 ? -20.487 11.114 18.242 1.00 58.12 308 SER A CA 1
ATOM 2227 C C . SER A 1 308 ? -20.636 12.477 17.584 1.00 58.12 308 SER A C 1
ATOM 2229 O O . SER A 1 308 ? -21.656 13.141 17.781 1.00 58.12 308 SER A O 1
ATOM 2231 N N . THR A 1 309 ? -19.664 12.892 16.773 1.00 56.12 309 THR A N 1
ATOM 2232 C CA . THR A 1 309 ? -19.899 14.002 15.848 1.00 56.12 309 THR A CA 1
ATOM 2233 C C . THR A 1 309 ? -21.141 13.673 15.012 1.00 56.12 309 THR A C 1
ATOM 2235 O O . THR A 1 309 ? -21.203 12.562 14.475 1.00 56.12 309 THR A O 1
ATOM 2238 N N . PRO A 1 310 ? -22.152 14.562 14.950 1.00 50.22 310 PRO A N 1
ATOM 2239 C CA . PRO A 1 310 ? -23.392 14.277 14.236 1.00 50.22 310 PRO A CA 1
ATOM 2240 C C . PRO A 1 310 ? -23.102 13.916 12.771 1.00 50.22 310 PRO A C 1
ATOM 2242 O O . PRO A 1 310 ? -22.198 14.501 12.168 1.00 50.22 310 PRO A O 1
ATOM 2245 N N . ARG A 1 311 ? -23.834 12.913 12.258 1.00 50.34 311 ARG A N 1
ATOM 2246 C CA . ARG A 1 311 ? -23.753 12.426 10.869 1.00 50.34 311 ARG A CA 1
ATOM 2247 C C . ARG A 1 311 ? -24.079 13.525 9.860 1.00 50.34 311 ARG A C 1
ATOM 2249 O O . ARG A 1 311 ? -24.930 14.390 10.170 1.00 50.34 311 ARG A O 1
#

Radius of gyration: 23.14 Å; Cα contacts (8 Å, |Δi|>4): 279; chains: 1; bounding box: 57×48×66 Å

Sequence (311 aa):
MCTPDSLVPTAELGIHGIIEFGNRTMTGVVGIVALVVLLLVLHAAGGRRSLVPALVFAVGGVVGAIGAYLGFTAMGFSGAVPLSVVLLLAAVAGAVHSLVITRVRRDLVTLAWIVLVGVMAQAVVGGSAVLTGLNPFIVGFHYASSLLLVCVTAAFLVRMNATSGPRELTVPRGYAILVHVGSLVLAATIAFGVLTTANGPHSGDEYVIRTGFDATILAHVHSWPGYAMSGIALAIVVLAWLRGLPTRGWSVTFLAVLIVQVLVGVWQANASLPPLLVGVHMVLAALSAAAYVALVLRMKRPISGSPSTPR

Nearest PDB structures (foldseek):
  8jrv-assembly1_R  TM=2.808E-01  e=4.085E+00  Influenza A virus (A/Victoria/3/1975(H3N2))